Protein AF-A0A9P6D6X9-F1 (afdb_monomer_lite)

Structure (mmCIF, N/CA/C/O backbone):
data_AF-A0A9P6D6X9-F1
#
_entry.id   AF-A0A9P6D6X9-F1
#
loop_
_atom_site.group_PDB
_atom_site.id
_atom_site.type_symbol
_atom_site.label_atom_id
_atom_site.label_alt_id
_atom_site.label_comp_id
_atom_site.label_asym_id
_atom_site.label_entity_id
_atom_site.label_seq_id
_atom_site.pdbx_PDB_ins_code
_atom_site.Cartn_x
_atom_site.Cartn_y
_atom_site.Cartn_z
_atom_site.occupancy
_atom_site.B_iso_or_equiv
_atom_site.auth_seq_id
_atom_site.auth_comp_id
_atom_site.auth_asym_id
_atom_site.auth_atom_id
_atom_site.pdbx_PDB_model_num
ATOM 1 N N . MET A 1 1 ? 79.932 -27.391 -0.233 1.00 39.03 1 MET A N 1
ATOM 2 C CA . MET A 1 1 ? 81.023 -26.550 0.303 1.00 39.03 1 MET A CA 1
ATOM 3 C C . MET A 1 1 ? 80.620 -25.097 0.091 1.00 39.03 1 MET A C 1
ATOM 5 O O . MET A 1 1 ? 80.242 -24.806 -1.031 1.00 39.03 1 MET A O 1
ATOM 9 N N . THR A 1 2 ? 80.600 -24.293 1.170 1.00 45.19 2 THR A N 1
ATOM 10 C CA . THR A 1 2 ? 81.034 -22.867 1.286 1.00 45.19 2 THR A CA 1
ATOM 11 C C . THR A 1 2 ? 80.768 -21.883 0.125 1.00 45.19 2 THR A C 1
ATOM 13 O O . THR A 1 2 ? 81.038 -22.231 -1.012 1.00 45.19 2 THR A O 1
ATOM 16 N N . ASN A 1 3 ? 80.446 -20.588 0.252 1.00 41.56 3 ASN A N 1
ATOM 17 C CA . ASN A 1 3 ? 80.236 -19.585 1.325 1.00 41.56 3 ASN A CA 1
ATOM 18 C C . ASN A 1 3 ? 79.700 -18.304 0.598 1.00 41.56 3 ASN A C 1
ATOM 20 O O . ASN A 1 3 ? 79.835 -18.235 -0.621 1.00 41.56 3 ASN A O 1
ATOM 24 N N . SER A 1 4 ? 79.141 -17.227 1.173 1.00 48.88 4 SER A N 1
ATOM 25 C CA . SER A 1 4 ? 78.717 -16.838 2.535 1.00 48.88 4 SER A CA 1
ATOM 26 C C . SER A 1 4 ? 77.752 -15.625 2.440 1.00 48.88 4 SER A C 1
ATOM 28 O O . SER A 1 4 ? 77.659 -14.996 1.389 1.00 48.88 4 SER A O 1
ATOM 30 N N . ALA A 1 5 ? 77.080 -15.257 3.539 1.00 51.81 5 ALA A N 1
ATOM 31 C CA . ALA A 1 5 ? 76.462 -13.926 3.750 1.00 51.81 5 ALA A CA 1
ATOM 32 C C . ALA A 1 5 ? 77.441 -13.017 4.555 1.00 51.81 5 ALA A C 1
ATOM 34 O O . ALA A 1 5 ? 78.591 -13.434 4.718 1.00 51.81 5 ALA A O 1
ATOM 35 N N . PRO A 1 6 ? 77.060 -11.884 5.197 1.00 71.75 6 PRO A N 1
ATOM 36 C CA . PRO A 1 6 ? 75.983 -10.896 4.974 1.00 71.75 6 PRO A CA 1
ATOM 37 C C . PRO A 1 6 ? 76.525 -9.430 4.933 1.00 71.75 6 PRO A C 1
ATOM 39 O O . PRO A 1 6 ? 77.708 -9.218 5.164 1.00 71.75 6 PRO A O 1
ATOM 42 N N . TYR A 1 7 ? 75.673 -8.404 4.755 1.00 50.72 7 TYR A N 1
ATOM 43 C CA . TYR A 1 7 ? 75.849 -7.030 5.309 1.00 50.72 7 TYR A CA 1
ATOM 44 C C . TYR A 1 7 ? 74.492 -6.286 5.184 1.00 50.72 7 TYR A C 1
ATOM 46 O O . TYR A 1 7 ? 73.889 -6.361 4.120 1.00 50.72 7 TYR A O 1
ATOM 54 N N . MET A 1 8 ? 73.810 -5.751 6.210 1.00 58.69 8 MET A N 1
ATOM 55 C CA . MET A 1 8 ? 74.125 -4.802 7.304 1.00 58.69 8 MET A CA 1
ATOM 56 C C . MET A 1 8 ? 74.108 -3.311 6.913 1.00 58.69 8 MET A C 1
ATOM 58 O O . MET A 1 8 ? 74.888 -2.868 6.078 1.00 58.69 8 MET A O 1
ATOM 62 N N . GLY A 1 9 ? 73.263 -2.543 7.619 1.00 49.19 9 GLY A N 1
ATOM 63 C CA . GLY A 1 9 ? 73.225 -1.073 7.643 1.00 49.19 9 GLY A CA 1
ATOM 64 C C . GLY A 1 9 ? 71.892 -0.459 7.172 1.00 49.19 9 GLY A C 1
ATOM 65 O O . GLY A 1 9 ? 71.393 -0.824 6.117 1.00 49.19 9 GLY A O 1
ATOM 66 N N . ASN A 1 10 ? 71.268 0.495 7.873 1.00 47.12 10 ASN A N 1
ATOM 67 C CA . ASN A 1 10 ? 71.455 0.945 9.261 1.00 47.12 10 ASN A CA 1
ATOM 68 C C . ASN A 1 10 ? 70.190 1.696 9.729 1.00 47.12 10 ASN A C 1
ATOM 70 O O . ASN A 1 10 ? 69.543 2.364 8.925 1.00 47.12 10 ASN A O 1
ATOM 74 N N . ALA A 1 11 ? 69.873 1.647 11.026 1.00 46.94 11 ALA A N 1
ATOM 75 C CA . ALA A 1 11 ? 68.894 2.544 11.653 1.00 46.94 11 ALA A CA 1
ATOM 76 C C . ALA A 1 11 ? 69.603 3.749 12.304 1.00 46.94 11 ALA A C 1
ATOM 78 O O . ALA A 1 11 ? 70.742 3.619 12.756 1.00 46.94 11 ALA A O 1
ATOM 79 N N . PRO A 1 12 ? 68.931 4.907 12.382 1.00 60.22 12 PRO A N 1
ATOM 80 C CA . PRO A 1 12 ? 68.730 5.564 13.682 1.00 60.22 12 PRO A CA 1
ATOM 81 C C . PRO A 1 12 ? 67.266 6.028 13.842 1.00 60.22 12 PRO A C 1
ATOM 83 O O . PRO A 1 12 ? 66.670 6.592 12.933 1.00 60.22 12 PRO A O 1
ATOM 86 N N . GLN A 1 13 ? 66.566 5.618 14.900 1.00 48.00 13 GLN A N 1
ATOM 87 C CA . GLN A 1 13 ? 66.512 6.260 16.227 1.00 48.00 13 GLN A CA 1
ATOM 88 C C . GLN A 1 13 ? 65.827 7.642 16.287 1.00 48.00 13 GLN A C 1
ATOM 90 O O . GLN A 1 13 ? 66.431 8.680 16.056 1.00 48.00 13 GLN A O 1
ATOM 95 N N . ALA A 1 14 ? 64.557 7.579 16.702 1.00 48.47 14 ALA A N 1
ATOM 96 C CA . ALA A 1 14 ? 63.904 8.375 17.748 1.00 48.47 14 ALA A CA 1
ATOM 97 C C . ALA A 1 14 ? 64.216 9.880 17.913 1.00 48.47 14 ALA A C 1
ATOM 99 O O . ALA A 1 14 ? 65.291 10.278 18.353 1.00 48.47 14 ALA A O 1
ATOM 100 N N . SER A 1 15 ? 63.148 10.683 17.863 1.00 52.81 15 SER A N 1
ATOM 101 C CA . SER A 1 15 ? 62.955 11.775 18.824 1.00 52.81 15 SER A CA 1
ATOM 102 C C . SER A 1 15 ? 61.507 11.789 19.331 1.00 52.81 15 SER A C 1
ATOM 104 O O . SER A 1 15 ? 60.545 11.651 18.578 1.00 52.81 15 SER A O 1
ATOM 106 N N . SER A 1 16 ? 61.358 11.880 20.650 1.00 48.06 16 SER A N 1
ATOM 107 C CA . SER A 1 16 ? 60.082 11.883 21.368 1.00 48.06 16 SER A CA 1
ATOM 108 C C . SER A 1 16 ? 59.666 13.310 21.713 1.00 48.06 16 SER A C 1
ATOM 110 O O . SER A 1 16 ? 60.496 14.081 22.196 1.00 48.06 16 SER A O 1
ATOM 112 N N . SER A 1 17 ? 58.382 13.653 21.589 1.00 57.81 17 SER A N 1
ATOM 113 C CA . SER A 1 17 ? 57.789 14.778 22.329 1.00 57.81 17 SER A CA 1
ATOM 114 C C . SER A 1 17 ? 56.285 14.573 22.574 1.00 57.81 17 SER A C 1
ATOM 116 O O . SER A 1 17 ? 55.639 13.907 21.764 1.00 57.81 17 SER A O 1
ATOM 118 N N . PRO A 1 18 ? 55.724 15.083 23.691 1.00 66.88 18 PRO A N 1
ATOM 119 C CA . PRO A 1 18 ? 54.418 14.654 24.201 1.00 66.88 18 PRO A CA 1
ATOM 120 C C . PRO A 1 18 ? 53.245 15.493 23.652 1.00 66.88 18 PRO A C 1
ATOM 122 O O . PRO A 1 18 ? 53.462 16.567 23.083 1.00 66.88 18 PRO A O 1
ATOM 125 N N . PRO A 1 19 ? 51.986 15.049 23.844 1.00 59.75 19 PRO A N 1
ATOM 126 C CA . PRO A 1 19 ? 50.813 15.792 23.392 1.00 59.75 19 PRO A CA 1
ATOM 127 C C . PRO A 1 19 ? 50.629 17.103 24.171 1.00 59.75 19 PRO A C 1
ATOM 129 O O . PRO A 1 19 ? 50.715 17.134 25.399 1.00 59.75 19 PRO A O 1
ATOM 132 N N . LYS A 1 20 ? 50.297 18.188 23.461 1.00 53.75 20 LYS A N 1
ATOM 133 C CA . LYS A 1 20 ? 49.807 19.422 24.090 1.00 53.75 20 LYS A CA 1
ATOM 134 C C . LYS A 1 20 ? 48.402 19.189 24.642 1.00 53.75 20 LYS A C 1
ATOM 136 O O . LYS A 1 20 ? 47.453 19.068 23.868 1.00 53.75 20 LYS A O 1
ATOM 141 N N . SER A 1 21 ? 48.270 19.202 25.965 1.00 50.34 21 SER A N 1
ATOM 142 C CA . SER A 1 21 ? 46.980 19.324 26.646 1.00 50.34 21 SER A CA 1
ATOM 143 C C . SER A 1 21 ? 46.251 20.569 26.143 1.00 50.34 21 SER A C 1
ATOM 145 O O . SER A 1 21 ? 46.738 21.688 26.318 1.00 50.34 21 SER A O 1
ATOM 147 N N . ARG A 1 22 ? 45.093 20.386 25.504 1.00 55.44 22 ARG A N 1
ATOM 148 C CA . ARG A 1 22 ? 44.220 21.501 25.134 1.00 55.44 22 ARG A CA 1
ATOM 149 C C . ARG A 1 22 ? 43.388 21.874 26.355 1.00 55.44 22 ARG A C 1
ATOM 151 O O . ARG A 1 22 ? 42.699 21.028 26.916 1.00 55.44 22 ARG A O 1
ATOM 158 N N . GLN A 1 23 ? 43.525 23.126 26.770 1.00 51.06 23 GLN A N 1
ATOM 159 C CA . GLN A 1 23 ? 42.860 23.710 27.928 1.00 51.06 23 GLN A CA 1
ATOM 160 C C . GLN A 1 23 ? 41.336 23.548 27.810 1.00 51.06 23 GLN A C 1
ATOM 162 O O . GLN A 1 23 ? 40.768 23.806 26.749 1.00 51.06 23 GLN A O 1
ATOM 167 N N . LEU A 1 24 ? 40.698 23.093 28.889 1.00 48.91 24 LEU A N 1
ATOM 168 C CA . LEU A 1 24 ? 39.248 23.151 29.050 1.00 48.91 24 LEU A CA 1
ATOM 169 C C . LEU A 1 24 ? 38.908 24.543 29.579 1.00 48.91 24 LEU A C 1
ATOM 171 O O . LEU A 1 24 ? 39.135 24.822 30.756 1.00 48.91 24 LEU A O 1
ATOM 175 N N . ASP A 1 25 ? 38.387 25.405 28.712 1.00 51.66 25 ASP A N 1
ATOM 176 C CA . ASP A 1 25 ? 37.768 26.653 29.150 1.00 51.66 25 ASP A CA 1
ATOM 177 C C . ASP A 1 25 ? 36.424 26.326 29.811 1.00 51.66 25 ASP A C 1
ATOM 179 O O . ASP A 1 25 ? 35.580 25.631 29.236 1.00 51.66 25 ASP A O 1
ATOM 183 N N . ALA A 1 26 ? 36.238 26.793 31.045 1.00 49.31 26 ALA A N 1
ATOM 184 C CA . ALA A 1 26 ? 34.994 26.599 31.776 1.00 49.31 26 ALA A CA 1
ATOM 185 C C . ALA A 1 26 ? 33.870 27.445 31.144 1.00 49.31 26 ALA A C 1
ATOM 187 O O . ALA A 1 26 ? 34.083 28.636 30.897 1.00 49.31 26 ALA A O 1
ATOM 188 N N . PRO A 1 27 ? 32.669 26.885 30.900 1.00 58.09 27 PRO A N 1
ATOM 189 C CA . PRO A 1 27 ? 31.514 27.696 30.543 1.00 58.09 27 PRO A CA 1
ATOM 190 C C . PRO A 1 27 ? 31.142 28.588 31.733 1.00 58.09 27 PRO A C 1
ATOM 192 O O . PRO A 1 27 ? 30.949 28.105 32.846 1.00 58.09 27 PRO A O 1
ATOM 195 N N . ASN A 1 28 ? 31.079 29.896 31.485 1.00 51.38 28 ASN A N 1
ATOM 196 C CA . ASN A 1 28 ? 30.790 30.899 32.504 1.00 51.38 28 ASN A CA 1
ATOM 197 C C . ASN A 1 28 ? 29.334 30.775 32.988 1.00 51.38 28 ASN A C 1
ATOM 199 O O . ASN A 1 28 ? 28.403 30.806 32.180 1.00 51.38 28 ASN A O 1
ATOM 203 N N . ASP A 1 29 ? 29.159 30.642 34.299 1.00 51.03 29 ASP A N 1
ATOM 204 C CA . ASP A 1 29 ? 27.871 30.434 34.959 1.00 51.03 29 ASP A CA 1
ATOM 205 C C . ASP A 1 29 ? 27.190 31.782 35.238 1.00 51.03 29 ASP A C 1
ATOM 207 O O . ASP A 1 29 ? 27.561 32.482 36.177 1.00 51.03 29 ASP A O 1
ATOM 211 N N . ASP A 1 30 ? 26.259 32.197 34.367 1.00 53.75 30 ASP A N 1
ATOM 212 C CA . ASP A 1 30 ? 25.529 33.468 34.540 1.00 53.75 30 ASP A CA 1
ATOM 213 C C . ASP A 1 30 ? 24.190 33.541 33.760 1.00 53.75 30 ASP A C 1
ATOM 215 O O . ASP A 1 30 ? 23.779 34.594 33.264 1.00 53.75 30 ASP A O 1
ATOM 219 N N . SER A 1 31 ? 23.494 32.403 33.592 1.00 45.47 31 SER A N 1
ATOM 220 C CA . SER A 1 31 ? 22.209 32.353 32.854 1.00 45.47 31 SER A CA 1
ATOM 221 C C . SER A 1 31 ? 21.005 31.776 33.613 1.00 45.47 31 SER A C 1
ATOM 223 O O . SER A 1 31 ? 19.873 32.070 33.227 1.00 45.47 31 SER A O 1
ATOM 225 N N . GLU A 1 32 ? 21.189 31.088 34.748 1.00 45.75 32 GLU A N 1
ATOM 226 C CA . GLU A 1 32 ? 20.057 30.675 35.604 1.00 45.75 32 GLU A CA 1
ATOM 227 C C . GLU A 1 32 ? 19.467 31.834 36.439 1.00 45.75 32 GLU A C 1
ATOM 229 O O . GLU A 1 32 ? 18.296 31.804 36.823 1.00 45.75 32 GLU A O 1
ATOM 234 N N . ALA A 1 33 ? 20.217 32.921 36.650 1.00 47.25 33 ALA A N 1
ATOM 235 C CA . ALA A 1 33 ? 19.812 34.037 37.514 1.00 47.25 33 ALA A CA 1
ATOM 236 C C . ALA A 1 33 ? 18.751 34.997 36.920 1.00 47.25 33 ALA A C 1
ATOM 238 O O . ALA A 1 33 ? 18.352 35.951 37.588 1.00 47.25 33 ALA A O 1
ATOM 239 N N . ARG A 1 34 ? 18.280 34.792 35.676 1.00 48.34 34 ARG A N 1
ATOM 240 C CA . ARG A 1 34 ? 17.379 35.745 34.980 1.00 48.34 34 ARG A CA 1
ATOM 241 C C . ARG A 1 34 ? 15.947 35.275 34.715 1.00 48.34 34 ARG A C 1
ATOM 243 O O . ARG A 1 34 ? 15.158 36.080 34.229 1.00 48.34 34 ARG A O 1
ATOM 250 N N . LEU A 1 35 ? 15.572 34.042 35.071 1.00 44.00 35 LEU A N 1
ATOM 251 C CA . LEU A 1 35 ? 14.181 33.569 34.921 1.00 44.00 35 LEU A CA 1
ATOM 252 C C . LEU A 1 35 ? 13.371 33.589 36.233 1.00 44.00 35 LEU A C 1
ATOM 254 O O . LEU A 1 35 ? 12.144 33.612 36.200 1.00 44.00 35 LEU A O 1
ATOM 258 N N . ILE A 1 36 ? 14.034 33.650 37.392 1.00 41.44 36 ILE A N 1
ATOM 259 C CA . ILE A 1 36 ? 13.374 33.608 38.712 1.00 41.44 36 ILE A CA 1
ATOM 260 C C . ILE A 1 36 ? 12.718 34.956 39.086 1.00 41.44 36 ILE A C 1
ATOM 262 O O . ILE A 1 36 ? 11.790 34.996 39.892 1.00 41.44 36 ILE A O 1
ATOM 266 N N . HIS A 1 37 ? 13.115 36.064 38.451 1.00 38.84 37 HIS A N 1
ATOM 267 C CA . HIS A 1 37 ? 12.633 37.408 38.803 1.00 38.84 37 HIS A CA 1
ATOM 268 C C . HIS A 1 37 ? 11.294 37.827 38.153 1.00 38.84 37 HIS A C 1
ATOM 270 O O . HIS A 1 37 ? 10.864 38.964 38.329 1.00 38.84 37 HIS A O 1
ATOM 276 N N . ALA A 1 38 ? 10.625 36.925 37.423 1.00 43.75 38 ALA A N 1
ATOM 277 C CA . ALA A 1 38 ? 9.339 37.176 36.753 1.00 43.75 38 ALA A CA 1
ATOM 278 C C . ALA A 1 38 ? 8.105 36.656 37.529 1.00 43.75 38 ALA A C 1
ATOM 280 O O . ALA A 1 38 ? 6.994 36.683 37.005 1.00 43.75 38 ALA A O 1
ATOM 281 N N . ILE A 1 39 ? 8.289 36.145 38.753 1.00 44.00 39 ILE A N 1
ATOM 282 C CA . ILE A 1 39 ? 7.243 35.441 39.528 1.00 44.00 39 ILE A CA 1
ATOM 283 C C . ILE A 1 39 ? 6.619 36.316 40.638 1.00 44.00 39 ILE A C 1
ATOM 285 O O . ILE A 1 39 ? 5.614 35.937 41.236 1.00 44.00 39 ILE A O 1
ATOM 289 N N . ILE A 1 40 ? 7.159 37.511 40.898 1.00 44.81 40 ILE A N 1
ATOM 290 C CA . ILE A 1 40 ? 6.717 38.389 41.992 1.00 44.81 40 ILE A CA 1
ATOM 291 C C . ILE A 1 40 ? 6.328 39.764 41.431 1.00 44.81 40 ILE A C 1
ATOM 293 O O . ILE A 1 40 ? 7.183 40.634 41.353 1.00 44.81 40 ILE A O 1
ATOM 297 N N . GLU A 1 41 ? 5.058 39.913 41.013 1.00 44.75 41 GLU A N 1
ATOM 298 C CA . GLU A 1 41 ? 4.181 41.101 41.199 1.00 44.75 41 GLU A CA 1
ATOM 299 C C . GLU A 1 41 ? 2.912 41.071 40.301 1.00 44.75 41 GLU A C 1
ATOM 301 O O . GLU A 1 41 ? 2.877 41.606 39.200 1.00 44.75 41 GLU A O 1
ATOM 306 N N . GLY A 1 42 ? 1.835 40.468 40.827 1.00 32.72 42 GLY A N 1
ATOM 307 C CA . GLY A 1 42 ? 0.489 41.075 40.869 1.00 32.72 42 GLY A CA 1
ATOM 308 C C . GLY A 1 42 ? -0.400 41.213 39.614 1.00 32.72 42 GLY A C 1
ATOM 309 O O . GLY A 1 42 ? -0.392 42.266 38.996 1.00 32.72 42 GLY A O 1
ATOM 310 N N . ASN A 1 43 ? -1.339 40.257 39.461 1.00 38.78 43 ASN A N 1
ATOM 311 C CA . ASN A 1 43 ? -2.788 40.417 39.147 1.00 38.78 43 ASN A CA 1
ATOM 312 C C . ASN A 1 43 ? -3.219 41.137 37.824 1.00 38.78 43 ASN A C 1
ATOM 314 O O . ASN A 1 43 ? -2.543 42.014 37.317 1.00 38.78 43 ASN A O 1
ATOM 318 N N . VAL A 1 44 ? -4.360 40.857 37.168 1.00 40.84 44 VAL A N 1
ATOM 319 C CA . VAL A 1 44 ? -5.688 40.373 37.614 1.00 40.84 44 VAL A CA 1
ATOM 320 C C . VAL A 1 44 ? -6.328 39.408 36.582 1.00 40.84 44 VAL A C 1
ATOM 322 O O . VAL A 1 44 ? -6.254 39.629 35.379 1.00 40.84 44 VAL A O 1
ATOM 325 N N . GLU A 1 45 ? -6.975 38.367 37.114 1.00 35.66 45 GLU A N 1
ATOM 326 C CA . GLU A 1 45 ? -8.122 37.540 36.656 1.00 35.66 45 GLU A CA 1
ATOM 327 C C . GLU A 1 45 ? -8.838 37.924 35.324 1.00 35.66 45 GLU A C 1
ATOM 329 O O . GLU A 1 45 ? -9.165 39.081 35.082 1.00 35.66 45 GLU A O 1
ATOM 334 N N . THR A 1 46 ? -9.256 36.990 34.450 1.00 36.06 46 THR A N 1
ATOM 335 C CA . THR A 1 46 ? -10.374 36.050 34.716 1.00 36.06 46 THR A CA 1
ATOM 336 C C . THR A 1 46 ? -10.533 34.927 33.655 1.00 36.06 46 THR A C 1
ATOM 338 O O . THR A 1 46 ? -10.392 35.165 32.463 1.00 36.06 46 THR A O 1
ATOM 341 N N . VAL A 1 47 ? -10.919 33.728 34.128 1.00 39.56 47 VAL A N 1
ATOM 342 C CA . VAL A 1 47 ? -11.825 32.715 33.509 1.00 39.56 47 VAL A CA 1
ATOM 343 C C . VAL A 1 47 ? -11.626 32.308 32.028 1.00 39.56 47 VAL A C 1
ATOM 345 O O . VAL A 1 47 ? -12.216 32.904 31.138 1.00 39.56 47 VAL A O 1
ATOM 348 N N . ASP A 1 48 ? -10.899 31.204 31.780 1.00 33.00 48 ASP A N 1
ATOM 349 C CA . ASP A 1 48 ? -11.477 29.910 31.318 1.00 33.00 48 ASP A CA 1
ATOM 350 C C . ASP A 1 48 ? -10.372 28.857 31.049 1.00 33.00 48 ASP A C 1
ATOM 352 O O . ASP A 1 48 ? -9.968 28.596 29.914 1.00 33.00 48 ASP A O 1
ATOM 356 N N . GLN A 1 49 ? -9.835 28.235 32.109 1.00 32.47 49 GLN A N 1
ATOM 357 C CA . GLN A 1 49 ? -8.914 27.099 31.956 1.00 32.47 49 GLN A CA 1
ATOM 358 C C . GLN A 1 49 ? -8.839 26.228 33.221 1.00 32.47 49 GLN A C 1
ATOM 360 O O . GLN A 1 49 ? -7.918 26.331 34.029 1.00 32.47 49 GLN A O 1
ATOM 365 N N . VAL A 1 50 ? -9.814 25.331 33.403 1.00 35.56 50 VAL A N 1
ATOM 366 C CA . VAL A 1 50 ? -9.749 24.293 34.448 1.00 35.56 50 VAL A CA 1
ATOM 367 C C . VAL A 1 50 ? -10.202 22.940 33.897 1.00 35.56 50 VAL A C 1
ATOM 369 O O . VAL A 1 50 ? -11.368 22.578 34.022 1.00 35.56 50 VAL A O 1
ATOM 372 N N . HIS A 1 51 ? -9.261 22.219 33.272 1.00 31.61 51 HIS A N 1
ATOM 373 C CA . HIS A 1 51 ? -8.979 20.775 33.454 1.00 31.61 51 HIS A CA 1
ATOM 374 C C . HIS A 1 51 ? -8.074 20.171 32.353 1.00 31.61 51 HIS A C 1
ATOM 376 O O . HIS A 1 51 ? -8.177 18.989 32.027 1.00 31.61 51 HIS A O 1
ATOM 382 N N . GLU A 1 52 ? -7.074 20.913 31.864 1.00 37.50 52 GLU A N 1
ATOM 383 C CA . GLU A 1 52 ? -5.890 20.295 31.241 1.00 37.50 52 GLU A CA 1
ATOM 384 C C . GLU A 1 52 ? -4.974 19.688 32.329 1.00 37.50 52 GLU A C 1
ATOM 386 O O . GLU A 1 52 ? -3.881 20.158 32.633 1.00 37.50 52 GLU A O 1
ATOM 391 N N . ARG A 1 53 ? -5.468 18.628 32.986 1.00 29.50 53 ARG A N 1
ATOM 392 C CA . ARG A 1 53 ? -4.715 17.800 33.945 1.00 29.50 53 ARG A CA 1
ATOM 393 C C . ARG A 1 53 ? -4.910 16.310 33.669 1.00 29.50 53 ARG A C 1
ATOM 395 O O . ARG A 1 53 ? -5.475 15.551 34.449 1.00 29.50 53 ARG A O 1
ATOM 402 N N . SER A 1 54 ? -4.367 15.892 32.537 1.00 33.88 54 SER A N 1
ATOM 403 C CA . SER A 1 54 ? -3.782 14.563 32.349 1.00 33.88 54 SER A CA 1
ATOM 404 C C . SER A 1 54 ? -2.607 14.764 31.401 1.00 33.88 54 SER A C 1
ATOM 406 O O . SER A 1 54 ? -2.771 14.797 30.189 1.00 33.88 54 SER A O 1
ATOM 408 N N . LEU A 1 55 ? -1.450 15.160 31.936 1.00 32.31 55 LEU A N 1
ATOM 409 C CA . LEU A 1 55 ? -0.408 14.201 32.322 1.00 32.31 55 LEU A CA 1
ATOM 410 C C . LEU A 1 55 ? -0.223 13.127 31.252 1.00 32.31 55 LEU A C 1
ATOM 412 O O . LEU A 1 55 ? -1.100 12.291 31.035 1.00 32.31 55 LEU A O 1
ATOM 416 N N . SER A 1 56 ? 0.958 13.174 30.640 1.00 32.06 56 SER A N 1
ATOM 417 C CA . SER A 1 56 ? 1.561 12.145 29.800 1.00 32.06 56 SER A CA 1
ATOM 418 C C . SER A 1 56 ? 1.073 10.733 30.136 1.00 32.06 56 SER A C 1
ATOM 420 O O . SER A 1 56 ? 1.643 10.023 30.964 1.00 32.06 56 SER A O 1
ATOM 422 N N . SER A 1 57 ? 0.057 10.269 29.406 1.00 30.23 57 SER A N 1
ATOM 423 C CA . SER A 1 57 ? -0.021 8.835 29.166 1.00 30.23 57 SER A CA 1
ATOM 424 C C . SER A 1 57 ? 1.247 8.478 28.388 1.00 30.23 57 SER A C 1
ATOM 426 O O . SER A 1 57 ? 1.466 9.091 27.338 1.00 30.23 57 SER A O 1
ATOM 428 N N . PRO A 1 58 ? 2.074 7.513 28.838 1.00 30.59 58 PRO A N 1
ATOM 429 C CA . PRO A 1 58 ? 3.039 6.908 27.928 1.00 30.59 58 PRO A CA 1
ATOM 430 C C . PRO A 1 58 ? 2.271 6.425 26.688 1.00 30.59 58 PRO A C 1
ATOM 432 O O . PRO A 1 58 ? 1.080 6.099 26.827 1.00 30.59 58 PRO A O 1
ATOM 435 N N . PRO A 1 59 ? 2.892 6.388 25.491 1.00 38.72 59 PRO A N 1
ATOM 436 C CA . PRO A 1 59 ? 2.218 5.918 24.285 1.00 38.72 59 PRO A CA 1
ATOM 437 C C . PRO A 1 59 ? 1.542 4.591 24.619 1.00 38.72 59 PRO A C 1
ATOM 439 O O . PRO A 1 59 ? 2.209 3.637 25.026 1.00 38.72 59 PRO A O 1
ATOM 442 N N . ARG A 1 60 ? 0.197 4.575 24.587 1.00 43.28 60 ARG A N 1
ATOM 443 C CA . ARG A 1 60 ? -0.580 3.420 25.050 1.00 43.28 60 ARG A CA 1
ATOM 444 C C . ARG A 1 60 ? -0.079 2.232 24.253 1.00 43.28 60 ARG A C 1
ATOM 446 O O . ARG A 1 60 ? -0.296 2.224 23.042 1.00 43.28 60 ARG A O 1
ATOM 453 N N . ARG A 1 61 ? 0.595 1.288 24.932 1.00 40.03 61 ARG A N 1
ATOM 454 C CA . ARG A 1 61 ? 1.202 0.106 24.304 1.00 40.03 61 ARG A CA 1
ATOM 455 C C . ARG A 1 61 ? 0.213 -0.425 23.281 1.00 40.03 61 ARG A C 1
ATOM 457 O O . ARG A 1 61 ? -0.944 -0.673 23.643 1.00 40.03 61 ARG A O 1
ATOM 464 N N . ALA A 1 62 ? 0.646 -0.502 22.024 1.00 49.50 62 ALA A N 1
ATOM 465 C CA . ALA A 1 62 ? -0.201 -0.994 20.955 1.00 49.50 62 ALA A CA 1
ATOM 466 C C . ALA A 1 62 ? -0.789 -2.328 21.423 1.00 49.50 62 ALA A C 1
ATOM 468 O O . ALA A 1 62 ? -0.065 -3.175 21.946 1.00 49.50 62 ALA A O 1
ATOM 469 N N . ARG A 1 63 ? -2.115 -2.488 21.353 1.00 53.53 63 ARG A N 1
ATOM 470 C CA . ARG A 1 63 ? -2.725 -3.745 21.791 1.00 53.53 63 ARG A CA 1
ATOM 471 C C . ARG A 1 63 ? -2.364 -4.797 20.753 1.00 53.53 63 ARG A C 1
ATOM 473 O O . ARG A 1 63 ? -3.004 -4.873 19.710 1.00 53.53 63 ARG A O 1
ATOM 480 N N . HIS A 1 64 ? -1.301 -5.542 21.024 1.00 53.88 64 HIS A N 1
ATOM 481 C CA . HIS A 1 64 ? -0.895 -6.657 20.191 1.00 53.88 64 HIS A CA 1
ATOM 482 C C . HIS A 1 64 ? -1.923 -7.779 20.311 1.00 53.88 64 HIS A C 1
ATOM 484 O O . HIS A 1 64 ? -2.541 -7.988 21.355 1.00 53.88 64 HIS A O 1
ATOM 490 N N . THR A 1 65 ? -2.075 -8.500 19.215 1.00 55.09 65 THR A N 1
ATOM 491 C CA . THR A 1 65 ? -2.814 -9.759 19.128 1.00 55.09 65 THR A CA 1
ATOM 492 C C . THR A 1 65 ? -1.773 -10.873 19.012 1.00 55.09 65 THR A C 1
ATOM 494 O O . THR A 1 65 ? -0.644 -10.596 18.605 1.00 55.09 65 THR A O 1
ATOM 497 N N . GLU A 1 66 ? -2.092 -12.124 19.346 1.00 48.19 66 GLU A N 1
ATOM 498 C CA . GLU A 1 66 ? -1.096 -13.217 19.296 1.00 48.19 66 GLU A CA 1
ATOM 499 C C . GLU A 1 66 ? -0.538 -13.474 17.880 1.00 48.19 66 GLU A C 1
ATOM 501 O O . GLU A 1 66 ? 0.556 -14.009 17.734 1.00 48.19 66 GLU A O 1
ATOM 506 N N . GLY A 1 67 ? -1.239 -13.017 16.833 1.00 55.94 67 GLY A N 1
ATOM 507 C CA . GLY A 1 67 ? -0.752 -12.986 15.447 1.00 55.94 67 GLY A CA 1
ATOM 508 C C . GLY A 1 67 ? 0.119 -11.771 15.090 1.00 55.94 67 GLY A C 1
ATOM 509 O O . GLY A 1 67 ? 0.400 -11.549 13.916 1.00 55.94 67 GLY A O 1
ATOM 510 N N . GLY A 1 68 ? 0.501 -10.942 16.064 1.00 76.00 68 GLY A N 1
ATOM 511 C CA . GLY A 1 68 ? 1.396 -9.802 15.874 1.00 76.00 68 GLY A CA 1
ATOM 512 C C . GLY A 1 68 ? 0.819 -8.627 15.079 1.00 76.00 68 GLY A C 1
ATOM 513 O O . GLY A 1 68 ? 1.586 -7.746 14.708 1.00 76.00 68 GLY A O 1
ATOM 514 N N . LEU A 1 69 ? -0.489 -8.564 14.801 1.00 85.88 69 LEU A N 1
ATOM 515 C CA . LEU A 1 69 ? -1.081 -7.447 14.051 1.00 85.88 69 LEU A CA 1
ATOM 516 C C . LEU A 1 69 ? -1.045 -6.151 14.882 1.00 85.88 69 LEU A C 1
ATOM 518 O O . LEU A 1 69 ? -1.570 -6.106 15.998 1.00 85.88 69 LEU A O 1
ATOM 522 N N . PHE A 1 70 ? -0.480 -5.087 14.312 1.00 89.12 70 PHE A N 1
ATOM 523 C CA . PHE A 1 70 ? -0.482 -3.743 14.888 1.00 89.12 70 PHE A CA 1
ATOM 524 C C . PHE A 1 70 ? -1.876 -3.116 14.742 1.00 89.12 70 PHE A C 1
ATOM 526 O O . PHE A 1 70 ? -2.285 -2.764 13.637 1.00 89.12 70 PHE A O 1
ATOM 533 N N . LEU A 1 71 ? -2.628 -2.982 15.839 1.00 90.56 71 LEU A N 1
ATOM 534 C CA . LEU A 1 71 ? -3.978 -2.406 15.806 1.00 90.56 71 LEU A CA 1
ATOM 535 C C . LEU A 1 71 ? -3.966 -0.867 15.661 1.00 90.56 71 LEU A C 1
ATOM 537 O O . LEU A 1 71 ? -3.105 -0.202 16.240 1.00 90.56 71 LEU A O 1
ATOM 541 N N . PRO A 1 72 ? -4.947 -0.278 14.947 1.00 90.44 72 PRO A N 1
ATOM 542 C CA . PRO A 1 72 ? -5.099 1.168 14.839 1.00 90.44 72 PRO A CA 1
ATOM 543 C C . PRO A 1 72 ? -5.573 1.774 16.178 1.00 90.44 72 PRO A C 1
ATOM 545 O O . PRO A 1 72 ? -6.020 1.046 17.074 1.00 90.44 72 PRO A O 1
ATOM 548 N N . PRO A 1 73 ? -5.532 3.113 16.338 1.00 89.44 73 PRO A N 1
ATOM 549 C CA . PRO A 1 73 ? -6.040 3.784 17.533 1.00 89.44 73 PRO A CA 1
ATOM 550 C C . PRO A 1 73 ? -7.487 3.386 17.848 1.00 89.44 73 PRO A C 1
ATOM 552 O O . PRO A 1 73 ? -8.297 3.239 16.939 1.00 89.44 73 PRO A O 1
ATOM 555 N N . ALA A 1 74 ? -7.851 3.290 19.133 1.00 89.50 74 ALA A N 1
ATOM 556 C CA . ALA A 1 74 ? -9.183 2.829 19.553 1.00 89.50 74 ALA A CA 1
ATOM 557 C C . ALA A 1 74 ? -10.351 3.616 18.915 1.00 89.50 74 ALA A C 1
ATOM 559 O O . ALA A 1 74 ? -11.414 3.056 18.659 1.00 89.50 74 ALA A O 1
ATOM 560 N N . LEU A 1 75 ? -10.129 4.895 18.598 1.00 90.12 75 LEU A N 1
ATOM 561 C CA . LEU A 1 75 ? -11.092 5.762 17.918 1.00 90.12 75 LEU A CA 1
ATOM 562 C C . LEU A 1 75 ? -11.428 5.305 16.481 1.00 90.12 75 LEU A C 1
ATOM 564 O O . LEU A 1 75 ? -12.503 5.637 15.990 1.00 90.12 75 LEU A O 1
ATOM 568 N N . ALA A 1 76 ? -10.579 4.496 15.832 1.00 92.38 76 ALA A N 1
ATOM 569 C CA . ALA A 1 76 ? -10.844 3.904 14.516 1.00 92.38 76 ALA A CA 1
ATOM 570 C C . ALA A 1 76 ? -12.063 2.954 14.517 1.00 92.38 76 ALA A C 1
ATOM 572 O O . ALA A 1 76 ? -12.688 2.740 13.478 1.00 92.38 76 ALA A O 1
ATOM 573 N N . PHE A 1 77 ? -12.410 2.410 15.687 1.00 92.69 77 PHE A N 1
ATOM 574 C CA . PHE A 1 77 ? -13.517 1.475 15.896 1.00 92.69 77 PHE A CA 1
ATOM 575 C C . PHE A 1 77 ? -14.794 2.140 16.435 1.00 92.69 77 PHE A C 1
ATOM 577 O O . PHE A 1 77 ? -15.810 1.475 16.596 1.00 92.69 77 PHE A O 1
ATOM 584 N N . VAL A 1 78 ? -14.757 3.444 16.733 1.00 91.62 78 VAL A N 1
ATOM 585 C CA . VAL A 1 78 ? -15.902 4.176 17.294 1.00 91.62 78 VAL A CA 1
ATOM 586 C C . VAL A 1 78 ? -16.613 4.938 16.186 1.00 91.62 78 VAL A C 1
ATOM 588 O O . VAL A 1 78 ? -16.008 5.764 15.502 1.00 91.62 78 VAL A O 1
ATOM 591 N N . LYS A 1 79 ? -17.919 4.706 16.035 1.00 89.62 79 LYS A N 1
ATOM 592 C CA . LYS A 1 79 ? -18.761 5.392 15.048 1.00 89.62 79 LYS A CA 1
ATOM 593 C C . LYS A 1 79 ? -18.650 6.925 15.177 1.00 89.62 79 LYS A C 1
ATOM 595 O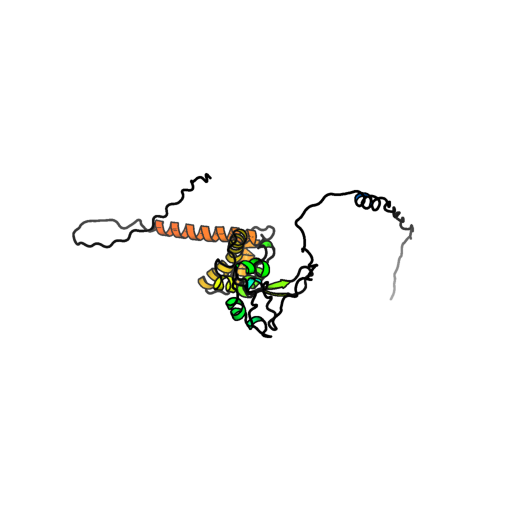 O . LYS A 1 79 ? -18.753 7.444 16.292 1.00 89.62 79 LYS A O 1
ATOM 600 N N . PRO A 1 80 ? -18.480 7.679 14.069 1.00 86.56 80 PRO A N 1
ATOM 601 C CA . PRO A 1 80 ? -18.454 9.140 14.106 1.00 86.56 80 PRO A CA 1
ATOM 602 C C . PRO A 1 80 ? -19.665 9.727 14.838 1.00 86.56 80 PRO A C 1
ATOM 604 O O . PRO A 1 80 ? -20.801 9.332 14.577 1.00 86.56 80 PRO A O 1
ATOM 607 N N . ASN A 1 81 ? -19.411 10.699 15.717 1.00 86.94 81 ASN A N 1
ATOM 608 C CA . ASN A 1 81 ? -20.411 11.391 16.541 1.00 86.94 81 ASN A CA 1
ATOM 609 C C . ASN A 1 81 ? -21.179 10.491 17.537 1.00 86.94 81 ASN A C 1
ATOM 611 O O . ASN A 1 81 ? -22.209 10.911 18.057 1.00 86.94 81 ASN A O 1
ATOM 615 N N . SER A 1 82 ? -20.692 9.277 17.822 1.00 85.50 82 SER A N 1
ATOM 616 C CA . SER A 1 82 ? -21.189 8.463 18.937 1.00 85.50 82 SER A CA 1
ATOM 617 C C . SER A 1 82 ? -20.745 9.050 20.280 1.00 85.50 82 SER A C 1
ATOM 619 O O . SER A 1 82 ? -19.567 9.365 20.455 1.00 85.50 82 SER A O 1
ATOM 621 N N . SER A 1 83 ? -21.665 9.144 21.242 1.00 78.69 83 SER A N 1
ATOM 622 C CA . SER A 1 83 ? -21.342 9.367 22.659 1.00 78.69 83 SER A CA 1
ATOM 623 C C . SER A 1 83 ? -20.749 8.117 23.320 1.00 78.69 83 SER A C 1
ATOM 625 O O . SER A 1 83 ? -20.004 8.221 24.290 1.00 78.69 83 SER A O 1
ATOM 627 N N . GLU A 1 84 ? -21.057 6.933 22.790 1.00 77.50 84 GLU A N 1
ATOM 628 C CA . GLU A 1 84 ? -20.583 5.653 23.305 1.00 77.50 84 GLU A CA 1
ATOM 629 C C . GLU A 1 84 ? -19.260 5.252 22.641 1.00 77.50 84 GLU A C 1
ATOM 631 O O . GLU A 1 84 ? -19.192 5.061 21.423 1.00 77.50 84 GLU A O 1
ATOM 636 N N . GLN A 1 85 ? -18.212 5.081 23.454 1.00 74.62 85 GLN A N 1
ATOM 637 C CA . GLN A 1 85 ? -16.923 4.514 23.045 1.00 74.62 85 GLN A CA 1
ATOM 638 C C . GLN A 1 85 ? -16.865 3.016 23.378 1.00 74.62 85 GLN A C 1
ATOM 640 O O . GLN A 1 85 ? -16.111 2.583 24.250 1.00 74.62 85 GLN A O 1
ATOM 645 N N . VAL A 1 86 ? -17.675 2.208 22.691 1.00 76.31 86 VAL A N 1
ATOM 646 C CA . VAL A 1 86 ? -17.614 0.745 22.825 1.00 76.31 86 VAL A CA 1
ATOM 647 C C . VAL A 1 86 ? -16.457 0.215 21.981 1.00 76.31 86 VAL A C 1
ATOM 649 O O . VAL A 1 86 ? -16.489 0.279 20.754 1.00 76.31 86 VAL A O 1
ATOM 652 N N . PHE A 1 87 ? -15.421 -0.315 22.632 1.00 81.38 87 PHE A N 1
ATOM 653 C CA . PHE A 1 87 ? -14.347 -1.027 21.939 1.00 81.38 87 PHE A CA 1
ATOM 654 C C . PHE A 1 87 ? -14.847 -2.428 21.533 1.00 81.38 87 PHE A C 1
ATOM 656 O O . PHE A 1 87 ? -15.380 -3.131 22.397 1.00 81.38 87 PHE A O 1
ATOM 663 N N . PRO A 1 88 ? -14.701 -2.863 20.266 1.00 84.94 88 PRO A N 1
ATOM 664 C CA . PRO A 1 88 ? -15.236 -4.146 19.814 1.00 84.94 88 PRO A CA 1
ATOM 665 C C . PRO A 1 88 ? -14.708 -5.337 20.626 1.00 84.94 88 PRO A C 1
ATOM 667 O O . PRO A 1 88 ? -13.499 -5.552 20.712 1.00 84.94 88 PRO A O 1
ATOM 670 N N . SER A 1 89 ? -15.613 -6.167 21.154 1.00 85.50 89 SER A N 1
ATOM 671 C CA . SER A 1 89 ? -15.273 -7.372 21.934 1.00 85.50 89 SER A CA 1
ATOM 672 C C . SER A 1 89 ? -14.461 -8.404 21.145 1.00 85.50 89 SER A C 1
ATOM 674 O O . SER A 1 89 ? -13.735 -9.206 21.723 1.00 85.50 89 SER A O 1
ATOM 676 N N . ILE A 1 90 ? -14.516 -8.364 19.812 1.00 85.44 90 ILE A N 1
ATOM 677 C CA . ILE A 1 90 ? -13.669 -9.204 18.963 1.00 85.44 90 ILE A CA 1
ATOM 678 C C . ILE A 1 90 ? -12.178 -8.934 19.204 1.00 85.44 90 ILE A C 1
ATOM 680 O O . ILE A 1 90 ? -11.392 -9.870 19.219 1.00 85.44 90 ILE A O 1
ATOM 684 N N . LEU A 1 91 ? -11.806 -7.686 19.507 1.00 83.88 91 LEU A N 1
ATOM 685 C CA . LEU A 1 91 ? -10.429 -7.249 19.762 1.00 83.88 91 LEU A CA 1
ATOM 686 C C . LEU A 1 91 ? -9.946 -7.560 21.189 1.00 83.88 91 LEU A C 1
ATOM 688 O O . LEU A 1 91 ? -8.828 -7.191 21.545 1.00 83.88 91 LEU A O 1
ATOM 692 N N . THR A 1 92 ? -10.776 -8.198 22.022 1.00 82.62 92 THR A N 1
ATOM 693 C CA . THR A 1 92 ? -10.352 -8.754 23.319 1.00 82.62 92 THR A CA 1
ATOM 694 C C . THR A 1 92 ? -10.090 -10.259 23.253 1.00 82.62 92 THR A C 1
ATOM 696 O O . THR A 1 92 ? -9.730 -10.848 24.269 1.00 82.62 92 THR A O 1
ATOM 699 N N . LYS A 1 93 ? -10.281 -10.897 22.088 1.00 82.94 93 LYS A N 1
ATOM 700 C CA . LYS A 1 93 ? -9.829 -12.272 21.850 1.00 82.94 93 LYS A CA 1
ATOM 701 C C . LYS A 1 93 ? -8.288 -12.317 21.823 1.00 82.94 93 LYS A C 1
ATOM 703 O O . LYS A 1 93 ? -7.679 -11.354 21.357 1.00 82.94 93 LYS A O 1
ATOM 708 N N . PRO A 1 94 ? -7.656 -13.425 22.256 1.00 75.00 94 PRO A N 1
ATOM 709 C CA . PRO A 1 94 ? -6.198 -13.580 22.192 1.00 75.00 94 PRO A CA 1
ATOM 710 C C . PRO A 1 94 ? -5.678 -13.537 20.743 1.00 75.00 94 PRO A C 1
ATOM 712 O O . PRO A 1 94 ? -4.689 -12.867 20.439 1.00 75.00 94 PRO A O 1
ATOM 715 N N . SER A 1 95 ? -6.421 -14.152 19.819 1.00 80.75 95 SER A N 1
ATOM 716 C CA . SER A 1 95 ? -6.184 -14.102 18.380 1.00 80.75 95 SER A CA 1
ATOM 717 C C . SER A 1 95 ? -7.376 -13.491 17.637 1.00 80.75 95 SER A C 1
ATOM 719 O O . SER A 1 95 ? -8.540 -13.733 17.966 1.00 80.75 95 SER A O 1
ATOM 721 N N . VAL A 1 96 ? -7.068 -12.687 16.618 1.00 85.62 96 VAL A N 1
ATOM 722 C CA . VAL A 1 96 ? -8.023 -12.141 15.644 1.00 85.62 96 VAL A CA 1
ATOM 723 C C . VAL A 1 96 ? -7.393 -12.185 14.262 1.00 85.62 96 VAL A C 1
ATOM 725 O O . VAL A 1 96 ? -6.190 -11.973 14.102 1.00 85.62 96 VAL A O 1
ATOM 728 N N . THR A 1 97 ? -8.210 -12.443 13.254 1.00 88.62 97 THR A N 1
ATOM 729 C CA . THR A 1 97 ? -7.803 -12.355 11.852 1.00 88.62 97 THR A CA 1
ATOM 730 C C . THR A 1 97 ? -7.835 -10.909 11.362 1.00 88.62 97 THR A C 1
ATOM 732 O O . THR A 1 97 ? -8.562 -10.067 11.892 1.00 88.62 97 THR A O 1
ATOM 735 N N . LEU A 1 98 ? -7.085 -10.613 10.296 1.00 90.62 98 LEU A N 1
ATOM 736 C CA . LEU A 1 98 ? -7.136 -9.293 9.671 1.00 90.62 98 LEU A CA 1
ATOM 737 C C . LEU A 1 98 ? -8.563 -8.932 9.229 1.00 90.62 98 LEU A C 1
ATOM 739 O O . LEU A 1 98 ? -9.005 -7.822 9.509 1.00 90.62 98 LEU A O 1
ATOM 743 N N . ASP A 1 99 ? -9.309 -9.842 8.590 1.00 91.94 99 ASP A N 1
ATOM 744 C CA . ASP A 1 99 ? -10.664 -9.513 8.128 1.00 91.94 99 ASP A CA 1
ATOM 745 C C . ASP A 1 99 ? -11.631 -9.223 9.289 1.00 91.94 99 ASP A C 1
ATOM 747 O O . ASP A 1 99 ? -12.394 -8.264 9.198 1.00 91.94 99 ASP A O 1
ATOM 751 N N . GLU A 1 100 ? -11.546 -9.945 10.415 1.00 92.19 100 GLU A N 1
ATOM 752 C CA . GLU A 1 100 ? -12.298 -9.606 11.636 1.00 92.19 100 GLU A CA 1
ATOM 753 C C . GLU A 1 100 ? -12.024 -8.164 12.095 1.00 92.19 100 GLU A C 1
ATOM 755 O O . GLU A 1 100 ? -12.970 -7.432 12.387 1.00 92.19 100 GLU A O 1
ATOM 760 N N . VAL A 1 101 ? -10.759 -7.723 12.094 1.00 92.50 101 VAL A N 1
ATOM 761 C CA . VAL A 1 101 ? -10.389 -6.334 12.429 1.00 92.50 101 VAL A CA 1
ATOM 762 C C . VAL A 1 101 ? -10.911 -5.351 11.376 1.00 92.50 101 VAL A C 1
ATOM 764 O O . VAL A 1 101 ? -11.465 -4.309 11.729 1.00 92.50 101 VAL A O 1
ATOM 767 N N . LEU A 1 102 ? -10.793 -5.679 10.085 1.00 93.81 102 LEU A N 1
ATOM 768 C CA . LEU A 1 102 ? -11.283 -4.836 8.989 1.00 93.81 102 LEU A CA 1
ATOM 769 C C . LEU A 1 102 ? -12.814 -4.708 8.955 1.00 93.81 102 LEU A C 1
ATOM 771 O O . LEU A 1 102 ? -13.320 -3.722 8.420 1.00 93.81 102 LEU A O 1
ATOM 775 N N . ASN A 1 103 ? -13.549 -5.675 9.508 1.00 94.38 103 ASN A N 1
ATOM 776 C CA . ASN A 1 103 ? -15.010 -5.649 9.609 1.00 94.38 103 ASN A CA 1
ATOM 777 C C . ASN A 1 103 ? -15.538 -4.730 10.722 1.00 94.38 103 ASN A C 1
ATOM 779 O O . ASN A 1 103 ? -16.685 -4.304 10.631 1.00 94.38 103 ASN A O 1
ATOM 783 N N . VAL A 1 104 ? -14.731 -4.409 11.742 1.00 94.19 104 VAL A N 1
ATOM 784 C CA . VAL A 1 104 ? -15.153 -3.571 12.886 1.00 94.19 104 VAL A CA 1
ATOM 785 C C . VAL A 1 104 ? -14.621 -2.132 12.845 1.00 94.19 104 VAL A C 1
ATOM 787 O O . VAL A 1 104 ? -14.846 -1.364 13.778 1.00 94.19 104 VAL A O 1
ATOM 790 N N . ILE A 1 105 ? -13.913 -1.738 11.780 1.00 94.06 105 ILE A N 1
ATOM 791 C CA . ILE A 1 105 ? -13.427 -0.361 11.605 1.00 94.06 105 ILE A CA 1
ATOM 792 C C . ILE A 1 105 ? -14.550 0.547 11.082 1.00 94.06 105 ILE A C 1
ATOM 794 O O . ILE A 1 105 ? -14.937 0.497 9.914 1.00 94.06 105 ILE A O 1
ATOM 798 N N . GLU A 1 106 ? -15.007 1.444 11.953 1.00 94.06 106 GLU A N 1
ATOM 799 C CA . GLU A 1 106 ? -16.017 2.472 11.671 1.00 94.06 106 GLU A CA 1
ATOM 800 C C . GLU A 1 106 ? -15.424 3.736 11.022 1.00 94.06 106 GLU A C 1
ATOM 802 O O . GLU A 1 106 ? -16.103 4.447 10.276 1.00 94.06 106 GLU A O 1
ATOM 807 N N . ARG A 1 107 ? -14.147 4.031 11.299 1.00 92.44 107 ARG A N 1
ATOM 808 C CA . ARG A 1 107 ? -13.462 5.269 10.889 1.00 92.44 107 ARG A CA 1
ATOM 809 C C . ARG A 1 107 ? -12.220 4.981 10.051 1.00 92.44 107 ARG A C 1
ATOM 811 O O . ARG A 1 107 ? -11.092 5.184 10.511 1.00 92.44 107 ARG A O 1
ATOM 818 N N . PRO A 1 108 ? -12.401 4.505 8.805 1.00 93.44 108 PRO A N 1
ATOM 819 C CA . PRO A 1 108 ? -11.293 4.112 7.948 1.00 93.44 108 PRO A CA 1
ATOM 820 C C . PRO A 1 108 ? -10.327 5.267 7.661 1.00 93.44 108 PRO A C 1
ATOM 822 O O . PRO A 1 108 ? -9.160 5.012 7.391 1.00 93.44 108 PRO A O 1
ATOM 825 N N . GLU A 1 109 ? -10.763 6.531 7.733 1.00 91.31 109 GLU A N 1
ATOM 826 C CA . GLU A 1 109 ? -9.884 7.687 7.522 1.00 91.31 109 GLU A CA 1
ATOM 827 C C . GLU A 1 109 ? -8.714 7.768 8.517 1.00 91.31 109 GLU A C 1
ATOM 829 O O . GLU A 1 109 ? -7.692 8.358 8.184 1.00 91.31 109 GLU A O 1
ATOM 834 N N . MET A 1 110 ? -8.836 7.143 9.695 1.00 91.31 110 MET A N 1
ATOM 835 C CA . MET A 1 110 ? -7.765 7.066 10.698 1.00 91.31 110 MET A CA 1
ATOM 836 C C . MET A 1 110 ? -6.693 6.017 10.371 1.00 91.31 110 MET A C 1
ATOM 838 O O . MET A 1 110 ? -5.619 6.019 10.972 1.00 91.31 110 MET A O 1
ATOM 842 N N . LEU A 1 111 ? -6.966 5.105 9.432 1.00 93.00 111 LEU A N 1
ATOM 843 C CA . LEU A 1 111 ? -6.025 4.042 9.078 1.00 93.00 111 LEU A CA 1
ATOM 844 C C . LEU A 1 111 ? -4.809 4.574 8.327 1.00 93.00 111 LEU A C 1
ATOM 846 O O . LEU A 1 111 ? -3.748 3.962 8.388 1.00 93.00 111 LEU A O 1
ATOM 850 N N . TRP A 1 112 ? -4.934 5.709 7.635 1.00 91.94 112 TRP A N 1
ATOM 851 C CA . TRP A 1 112 ? -3.805 6.282 6.909 1.00 91.94 112 TRP A CA 1
ATOM 852 C C . TRP A 1 112 ? -2.653 6.677 7.840 1.00 91.94 112 TRP A C 1
ATOM 854 O O . TRP A 1 112 ? -1.495 6.455 7.506 1.00 91.94 112 TRP A O 1
ATOM 864 N N . ASP A 1 113 ? -2.950 7.199 9.028 1.00 88.88 113 ASP A N 1
ATOM 865 C CA . ASP A 1 113 ? -1.911 7.716 9.925 1.00 88.88 113 ASP A CA 1
ATOM 866 C C . ASP A 1 113 ? -1.150 6.599 10.669 1.00 88.88 113 ASP A C 1
ATOM 868 O O . ASP A 1 113 ? -0.044 6.824 11.153 1.00 88.88 113 ASP A O 1
ATOM 872 N N . CYS A 1 114 ? -1.705 5.381 10.737 1.00 89.31 114 CYS A N 1
ATOM 873 C CA . CYS A 1 114 ? -1.097 4.227 11.421 1.00 89.31 114 CYS A CA 1
ATOM 874 C C . CYS A 1 114 ? -0.633 3.111 10.465 1.00 89.31 114 CYS A C 1
ATOM 876 O O . CYS A 1 114 ? 0.453 2.551 10.633 1.00 89.31 114 CYS A O 1
ATOM 878 N N . TRP A 1 115 ? -1.422 2.800 9.435 1.00 92.69 115 TRP A N 1
ATOM 879 C CA . TRP A 1 115 ? -1.141 1.765 8.433 1.00 92.69 115 TRP A CA 1
ATOM 880 C C . TRP A 1 115 ? -0.801 2.315 7.052 1.00 92.69 115 TRP A C 1
ATOM 882 O O . TRP A 1 115 ? -0.405 1.543 6.181 1.00 92.69 115 TRP A O 1
ATOM 892 N N . GLY A 1 116 ? -0.927 3.624 6.833 1.00 89.50 116 GLY A N 1
ATOM 893 C CA . GLY A 1 116 ? -0.509 4.229 5.578 1.00 89.50 116 GLY A CA 1
ATOM 894 C C . GLY A 1 1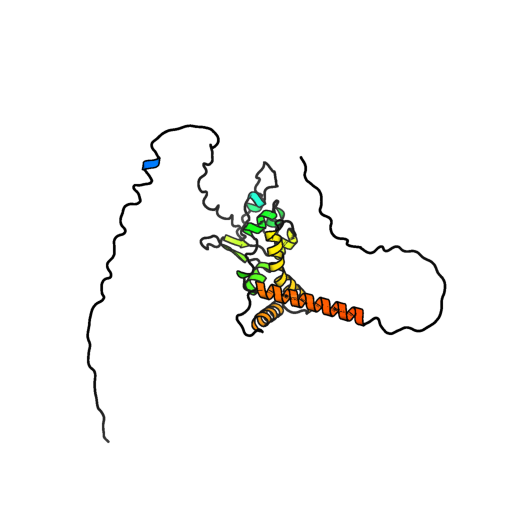16 ? 0.978 3.978 5.289 1.00 89.50 116 GLY A C 1
ATOM 895 O O . GLY A 1 116 ? 1.790 3.813 6.215 1.00 89.50 116 GLY A O 1
ATOM 896 N N . PRO A 1 117 ? 1.341 3.933 3.998 1.00 89.81 117 PRO A N 1
ATOM 897 C CA . PRO A 1 117 ? 2.730 3.861 3.579 1.00 89.81 117 PRO A CA 1
ATOM 898 C C . PRO A 1 117 ? 3.454 5.179 3.888 1.00 89.81 117 PRO A C 1
ATOM 900 O O . PRO A 1 117 ? 2.836 6.246 3.956 1.00 89.81 117 PRO A O 1
ATOM 903 N N . GLN A 1 118 ? 4.777 5.107 4.037 1.00 86.69 118 GLN A N 1
ATOM 904 C CA . GLN A 1 118 ? 5.633 6.296 4.131 1.00 86.69 118 GLN A CA 1
ATOM 905 C C . GLN A 1 118 ? 5.765 6.998 2.760 1.00 86.69 118 GLN A C 1
ATOM 907 O O . GLN A 1 118 ? 5.079 6.631 1.799 1.00 86.69 118 GLN A O 1
ATOM 912 N N . SER A 1 119 ? 6.617 8.030 2.638 1.00 86.50 119 SER A N 1
ATOM 913 C CA . SER A 1 119 ? 6.935 8.559 1.299 1.00 86.50 119 SER A CA 1
ATOM 914 C C . SER A 1 119 ? 7.553 7.454 0.445 1.00 86.50 119 SER A C 1
ATOM 916 O O . SER A 1 119 ? 8.230 6.566 0.955 1.00 86.50 119 SER A O 1
ATOM 918 N N . LEU A 1 120 ? 7.348 7.538 -0.867 1.00 87.44 120 LEU A N 1
ATOM 919 C CA . LEU A 1 120 ? 7.872 6.572 -1.834 1.00 87.44 120 LEU A CA 1
ATOM 920 C C . LEU A 1 120 ? 9.412 6.472 -1.791 1.00 87.44 120 LEU A C 1
ATOM 922 O O . LEU A 1 120 ? 9.972 5.465 -2.195 1.00 87.44 120 LEU A O 1
ATOM 926 N N . ASP A 1 121 ? 10.075 7.500 -1.264 1.00 86.12 121 ASP A N 1
ATOM 927 C CA . ASP A 1 121 ? 11.531 7.611 -1.130 1.00 86.12 121 ASP A CA 1
ATOM 928 C C . ASP A 1 121 ? 12.108 6.830 0.075 1.00 86.12 121 ASP A C 1
ATOM 930 O O . ASP A 1 121 ? 13.323 6.751 0.209 1.00 86.12 121 ASP A O 1
ATOM 934 N N . TYR A 1 122 ? 11.258 6.254 0.940 1.00 86.25 122 TYR A N 1
ATOM 935 C CA . TYR A 1 122 ? 11.658 5.378 2.060 1.00 86.25 122 TYR A CA 1
ATOM 936 C C . TYR A 1 122 ? 11.678 3.886 1.699 1.00 86.25 122 TYR A C 1
ATOM 938 O O . TYR A 1 122 ? 12.002 3.063 2.550 1.00 86.25 122 TYR A O 1
ATOM 946 N N . TYR A 1 123 ? 11.290 3.532 0.475 1.00 88.94 123 TYR A N 1
ATOM 947 C CA . TYR A 1 123 ? 11.201 2.150 0.018 1.00 88.94 123 TYR A CA 1
ATOM 948 C C . TYR A 1 123 ? 12.242 1.885 -1.072 1.00 88.94 123 TYR A C 1
ATOM 950 O O . TYR A 1 123 ? 12.461 2.733 -1.942 1.00 88.94 123 TYR A O 1
ATOM 958 N N . ASP A 1 124 ? 12.810 0.680 -1.083 1.00 92.25 124 ASP A N 1
ATOM 959 C CA . ASP A 1 124 ? 13.281 0.076 -2.328 1.00 92.25 124 ASP A CA 1
ATOM 960 C C . ASP A 1 124 ? 12.118 -0.628 -3.062 1.00 92.25 124 ASP A C 1
ATOM 962 O O . ASP A 1 124 ? 10.967 -0.625 -2.606 1.00 92.25 124 ASP A O 1
ATOM 966 N N . LEU A 1 125 ? 12.376 -1.178 -4.253 1.00 92.94 125 LEU A N 1
ATOM 967 C CA . LEU A 1 125 ? 11.322 -1.799 -5.058 1.00 92.94 125 LEU A CA 1
ATOM 968 C C . LEU A 1 125 ? 10.723 -3.047 -4.383 1.00 92.94 125 LEU A C 1
ATOM 970 O O . LEU A 1 125 ? 9.519 -3.293 -4.505 1.00 92.94 125 LEU A O 1
ATOM 974 N N . SER A 1 126 ? 11.546 -3.807 -3.660 1.00 93.25 126 SER A N 1
ATOM 975 C CA . SER A 1 126 ? 11.159 -5.023 -2.951 1.00 93.25 126 SER A CA 1
ATOM 976 C C . SER A 1 126 ? 10.326 -4.700 -1.714 1.00 93.25 126 SER A C 1
ATOM 978 O O . SER A 1 126 ? 9.253 -5.278 -1.537 1.00 93.25 126 SER A O 1
ATOM 980 N N . ASP A 1 127 ? 10.750 -3.726 -0.912 1.00 93.44 127 ASP A N 1
ATOM 981 C CA . ASP A 1 127 ? 10.022 -3.259 0.267 1.00 93.44 127 ASP A CA 1
ATOM 982 C C . ASP A 1 127 ? 8.677 -2.627 -0.106 1.00 93.44 127 ASP A C 1
ATOM 984 O O . ASP A 1 127 ? 7.673 -2.859 0.570 1.00 93.44 127 ASP A O 1
ATOM 988 N N . LEU A 1 128 ? 8.616 -1.864 -1.207 1.00 94.94 128 LEU A N 1
ATOM 989 C CA . LEU A 1 128 ? 7.353 -1.330 -1.725 1.00 94.94 128 LEU A CA 1
ATOM 990 C C . LEU A 1 128 ? 6.397 -2.458 -2.135 1.00 94.94 128 LEU A C 1
ATOM 992 O O . LEU A 1 128 ? 5.204 -2.406 -1.821 1.00 94.94 128 LEU A O 1
ATOM 996 N N . TRP A 1 129 ? 6.908 -3.462 -2.850 1.00 95.88 129 TRP A N 1
ATOM 997 C CA . TRP A 1 129 ? 6.122 -4.611 -3.292 1.00 95.88 129 TRP A CA 1
ATOM 998 C C . TRP A 1 129 ? 5.613 -5.431 -2.100 1.00 95.88 129 TRP A C 1
ATOM 1000 O O . TRP A 1 129 ? 4.409 -5.668 -1.995 1.00 95.88 129 TRP A O 1
ATOM 1010 N N . ALA A 1 130 ? 6.493 -5.759 -1.150 1.00 94.81 130 ALA A N 1
ATOM 1011 C CA . ALA A 1 130 ? 6.150 -6.466 0.079 1.00 94.81 130 ALA A CA 1
ATOM 1012 C C . ALA A 1 130 ? 5.110 -5.697 0.909 1.00 94.81 130 ALA A C 1
ATOM 1014 O O . ALA A 1 130 ? 4.072 -6.262 1.257 1.00 94.81 130 ALA A O 1
ATOM 1015 N N . ALA A 1 131 ? 5.311 -4.393 1.137 1.00 94.44 131 ALA A N 1
ATOM 1016 C CA . ALA A 1 131 ? 4.343 -3.544 1.830 1.00 94.44 131 ALA A CA 1
ATOM 1017 C C . ALA A 1 131 ? 2.969 -3.548 1.139 1.00 94.44 131 ALA A C 1
ATOM 1019 O O . ALA A 1 131 ? 1.932 -3.561 1.808 1.00 94.44 131 ALA A O 1
ATOM 1020 N N . TYR A 1 132 ? 2.942 -3.571 -0.196 1.00 96.06 132 TYR A N 1
ATOM 1021 C CA . TYR A 1 132 ? 1.701 -3.619 -0.961 1.00 96.06 132 TYR A CA 1
ATOM 1022 C C . TYR A 1 132 ? 0.965 -4.960 -0.816 1.00 96.06 132 TYR A C 1
ATOM 1024 O O . TYR A 1 132 ? -0.229 -4.943 -0.505 1.00 96.06 132 TYR A O 1
ATOM 1032 N N . THR A 1 133 ? 1.659 -6.091 -1.007 1.00 95.94 133 THR A N 1
ATOM 1033 C CA . THR A 1 133 ? 1.059 -7.438 -1.115 1.00 95.94 133 THR A CA 1
ATOM 1034 C C . THR A 1 133 ? 0.982 -8.219 0.195 1.00 95.94 133 THR A C 1
ATOM 1036 O O . THR A 1 133 ? -0.001 -8.915 0.435 1.00 95.94 133 THR A O 1
ATOM 1039 N N . CYS A 1 134 ? 2.006 -8.119 1.040 1.00 93.19 134 CYS A N 1
ATOM 1040 C CA . CYS A 1 134 ? 2.153 -8.878 2.286 1.00 93.19 134 CYS A CA 1
ATOM 1041 C C . CYS A 1 134 ? 1.918 -8.010 3.531 1.00 93.19 134 CYS A C 1
ATOM 1043 O O . CYS A 1 134 ? 1.595 -8.534 4.595 1.00 93.19 134 CYS A O 1
ATOM 1045 N N . GLY A 1 135 ? 2.039 -6.689 3.390 1.00 92.38 135 GLY A N 1
ATOM 1046 C CA . GLY A 1 135 ? 2.119 -5.761 4.512 1.00 92.38 135 GLY A CA 1
ATOM 1047 C C . GLY A 1 135 ? 3.571 -5.500 4.906 1.00 92.38 135 GLY A C 1
ATOM 1048 O O . GLY A 1 135 ? 4.507 -5.937 4.240 1.00 92.38 135 GLY A O 1
ATOM 1049 N N . GLY A 1 136 ? 3.773 -4.743 5.977 1.00 89.62 136 GLY A N 1
ATOM 1050 C CA . GLY A 1 136 ? 5.110 -4.362 6.439 1.00 89.62 136 GLY A CA 1
ATOM 1051 C C . GLY A 1 136 ? 5.144 -4.194 7.947 1.00 89.62 136 GLY A C 1
ATOM 1052 O O . GLY A 1 136 ? 4.105 -4.219 8.595 1.00 89.62 136 GLY A O 1
ATOM 1053 N N . ASN A 1 137 ? 6.318 -3.997 8.530 1.00 88.31 137 ASN A N 1
ATOM 1054 C CA . ASN A 1 137 ? 6.435 -3.882 9.983 1.00 88.31 137 ASN A CA 1
ATOM 1055 C C . ASN A 1 137 ? 6.088 -2.461 10.467 1.00 88.31 137 ASN A C 1
ATOM 1057 O O . ASN A 1 137 ? 6.375 -1.461 9.803 1.00 88.31 137 ASN A O 1
ATOM 1061 N N . ALA A 1 138 ? 5.445 -2.365 11.628 1.00 86.56 138 ALA A N 1
ATOM 1062 C CA . ALA A 1 138 ? 5.285 -1.129 12.380 1.00 86.56 138 ALA A CA 1
ATOM 1063 C C . ALA A 1 138 ? 6.363 -1.057 13.465 1.00 86.56 138 ALA A C 1
ATOM 1065 O O . ALA A 1 138 ? 6.612 -2.035 14.169 1.00 86.56 138 ALA A O 1
ATOM 1066 N N . PHE A 1 139 ? 6.958 0.119 13.626 1.00 85.56 139 PHE A N 1
ATOM 1067 C CA . PHE A 1 139 ? 7.930 0.422 14.670 1.00 85.56 139 PHE A CA 1
ATOM 1068 C C . PHE A 1 139 ? 7.504 1.703 15.391 1.00 85.56 139 PHE A C 1
ATOM 1070 O O . PHE A 1 139 ? 6.831 2.546 14.786 1.00 85.56 139 PHE A O 1
ATOM 1077 N N . ASP A 1 140 ? 7.852 1.839 16.669 1.00 84.94 140 ASP A N 1
ATOM 1078 C CA . ASP A 1 140 ? 7.730 3.112 17.385 1.00 84.94 140 ASP A CA 1
ATOM 1079 C C . ASP A 1 140 ? 8.926 4.040 17.098 1.00 84.94 140 ASP A C 1
ATOM 1081 O O . ASP A 1 140 ? 9.806 3.731 16.292 1.00 84.94 140 ASP A O 1
ATOM 1085 N N . TYR A 1 141 ? 8.933 5.213 17.736 1.00 83.06 141 TYR A N 1
ATOM 1086 C CA . TYR A 1 141 ? 10.002 6.204 17.592 1.00 83.06 141 TYR A CA 1
ATOM 1087 C C . TYR A 1 141 ? 11.353 5.736 18.155 1.00 83.06 141 TYR A C 1
ATOM 1089 O O . TYR A 1 141 ? 12.385 6.241 17.720 1.00 83.06 141 TYR A O 1
ATOM 1097 N N . ASP A 1 142 ? 11.342 4.768 19.073 1.00 89.00 142 ASP A N 1
ATOM 1098 C CA . ASP A 1 142 ? 12.532 4.176 19.689 1.00 89.00 142 ASP A CA 1
ATOM 1099 C C . ASP A 1 142 ? 13.031 2.941 18.901 1.00 89.00 142 ASP A C 1
ATOM 1101 O O . ASP A 1 142 ? 14.026 2.317 1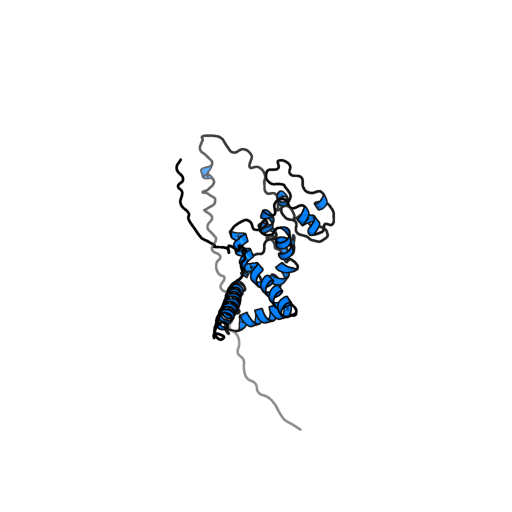9.267 1.00 89.00 142 ASP A O 1
ATOM 1105 N N . GLY A 1 143 ? 12.353 2.584 17.801 1.00 83.75 143 GLY A N 1
ATOM 1106 C CA . GLY A 1 143 ? 12.681 1.450 16.937 1.00 83.75 143 GLY A CA 1
ATOM 1107 C C . GLY A 1 143 ? 12.132 0.100 17.413 1.00 83.75 143 GLY A C 1
ATOM 1108 O O . GLY A 1 143 ? 12.428 -0.925 16.794 1.00 83.75 143 GLY A O 1
ATOM 1109 N N . ASN A 1 144 ? 11.316 0.055 18.471 1.00 86.81 144 ASN A N 1
ATOM 1110 C CA . ASN A 1 144 ? 10.723 -1.195 18.942 1.00 86.81 144 ASN A CA 1
ATOM 1111 C C . ASN A 1 144 ? 9.649 -1.680 17.965 1.00 86.81 144 ASN A C 1
ATOM 1113 O O . ASN A 1 144 ? 8.812 -0.909 17.492 1.00 86.81 144 ASN A O 1
ATOM 1117 N N . HIS A 1 145 ? 9.631 -2.984 17.696 1.00 86.62 145 HIS A N 1
ATOM 1118 C CA . HIS A 1 145 ? 8.642 -3.594 16.814 1.00 86.62 145 HIS A CA 1
ATOM 1119 C C . HIS A 1 145 ? 7.241 -3.582 17.451 1.00 86.62 145 HIS A C 1
ATOM 1121 O O . HIS A 1 145 ? 6.996 -4.238 18.462 1.00 86.62 145 HIS A O 1
ATOM 1127 N N . LEU A 1 146 ? 6.306 -2.862 16.825 1.00 84.38 146 LEU A N 1
ATOM 1128 C CA . LEU A 1 146 ? 4.907 -2.750 17.250 1.00 84.38 146 LEU A CA 1
ATOM 1129 C C . LEU A 1 146 ? 3.989 -3.827 16.643 1.00 84.38 146 LEU A C 1
ATOM 1131 O O . LEU A 1 146 ? 2.813 -3.909 17.011 1.00 84.38 146 LEU A O 1
ATOM 1135 N N . GLY A 1 147 ? 4.507 -4.643 15.723 1.00 88.00 147 GLY A N 1
ATOM 1136 C CA . GLY A 1 147 ? 3.761 -5.668 14.999 1.00 88.00 147 GLY A CA 1
ATOM 1137 C C . GLY A 1 147 ? 3.625 -5.385 13.501 1.00 88.00 147 GLY A C 1
ATOM 1138 O O . GLY A 1 147 ? 4.062 -4.355 12.994 1.00 88.00 147 GLY A O 1
ATOM 1139 N N . ALA A 1 148 ? 2.979 -6.296 12.780 1.00 90.44 148 ALA A N 1
ATOM 1140 C CA . ALA A 1 148 ? 2.742 -6.182 11.347 1.00 90.44 148 ALA A CA 1
ATOM 1141 C C . ALA A 1 148 ? 1.591 -5.211 11.027 1.00 90.44 148 ALA A C 1
ATOM 1143 O O . ALA A 1 148 ? 0.515 -5.263 11.626 1.00 90.44 148 ALA A O 1
ATOM 1144 N N . LYS A 1 149 ? 1.801 -4.356 10.027 1.00 93.38 149 LYS A N 1
ATOM 1145 C CA . LYS A 1 149 ? 0.766 -3.642 9.275 1.00 93.38 149 LYS A CA 1
ATOM 1146 C C . LYS A 1 149 ? 0.175 -4.582 8.215 1.00 93.38 149 LYS A C 1
ATOM 1148 O O . LYS A 1 149 ? 0.917 -5.376 7.639 1.00 93.38 149 LYS A O 1
ATOM 1153 N N . PRO A 1 150 ? -1.122 -4.470 7.899 1.00 94.62 150 PRO A N 1
ATOM 1154 C CA . PRO A 1 150 ? -1.743 -5.274 6.850 1.00 94.62 150 PRO A CA 1
ATOM 1155 C C . PRO A 1 150 ? -1.273 -4.891 5.433 1.00 94.62 150 PRO A C 1
ATOM 1157 O O . PRO A 1 150 ? -0.809 -3.764 5.234 1.00 94.62 150 PRO A O 1
ATOM 1160 N N . PRO A 1 151 ? -1.467 -5.774 4.431 1.00 95.44 151 PRO A N 1
ATOM 1161 C CA . PRO A 1 151 ? -1.271 -5.447 3.021 1.00 95.44 151 PRO A CA 1
ATOM 1162 C C . PRO A 1 151 ? -2.032 -4.188 2.606 1.00 95.44 151 PRO A C 1
ATOM 1164 O O . PRO A 1 151 ? -3.244 -4.074 2.830 1.00 95.44 151 PRO A O 1
ATOM 1167 N N . LEU A 1 152 ? -1.349 -3.260 1.935 1.00 95.44 152 LEU A N 1
ATOM 1168 C CA . LEU A 1 152 ? -1.985 -2.035 1.445 1.00 95.44 152 LEU A CA 1
ATOM 1169 C C . LEU A 1 152 ? -3.064 -2.343 0.391 1.00 95.44 152 LEU A C 1
ATOM 1171 O O . LEU A 1 152 ? -4.073 -1.636 0.319 1.00 95.44 152 LEU A O 1
ATOM 1175 N N . GLU A 1 153 ? -2.911 -3.428 -0.380 1.00 95.38 153 GLU A N 1
ATOM 1176 C CA . GLU A 1 153 ? -3.956 -3.878 -1.303 1.00 95.38 153 GLU A CA 1
ATOM 1177 C C . GLU A 1 153 ? -5.227 -4.362 -0.591 1.00 95.38 153 GLU A C 1
ATOM 1179 O O . GLU A 1 153 ? -6.329 -4.104 -1.078 1.00 95.38 153 GLU A O 1
ATOM 1184 N N . ALA A 1 154 ? -5.115 -4.980 0.590 1.00 94.88 154 ALA A N 1
ATOM 1185 C CA . ALA A 1 154 ? -6.270 -5.408 1.379 1.00 94.88 154 ALA A CA 1
ATOM 1186 C C . ALA A 1 154 ? -7.051 -4.199 1.924 1.00 94.88 154 ALA A C 1
ATOM 1188 O O . ALA A 1 154 ? -8.284 -4.173 1.863 1.00 94.88 154 ALA A O 1
ATOM 1189 N N . LEU A 1 155 ? -6.341 -3.157 2.377 1.00 94.81 155 LEU A N 1
ATOM 1190 C CA . LEU A 1 155 ? -6.951 -1.898 2.819 1.00 94.81 155 LEU A CA 1
ATOM 1191 C C . LEU A 1 155 ? -7.673 -1.172 1.676 1.00 94.81 155 LEU A C 1
ATOM 1193 O O . LEU A 1 155 ? -8.814 -0.732 1.851 1.00 94.81 155 LEU A O 1
ATOM 1197 N N . GLU A 1 156 ? -7.068 -1.094 0.488 1.00 94.19 156 GLU A N 1
ATOM 1198 C CA . GLU A 1 156 ? -7.712 -0.489 -0.682 1.00 94.19 156 GLU A CA 1
ATOM 1199 C C . GLU A 1 156 ? -8.900 -1.327 -1.186 1.00 94.19 156 GLU A C 1
ATOM 1201 O O . GLU A 1 156 ? -9.952 -0.758 -1.491 1.00 94.19 156 GLU A O 1
ATOM 1206 N N . LYS A 1 157 ? -8.800 -2.666 -1.203 1.00 94.44 157 LYS A N 1
ATOM 1207 C CA . LYS A 1 157 ? -9.920 -3.566 -1.543 1.00 94.44 157 LYS A CA 1
ATOM 1208 C C . LYS A 1 157 ? -11.110 -3.364 -0.592 1.00 94.44 157 LYS A C 1
ATOM 1210 O O . LYS A 1 157 ? -12.245 -3.241 -1.064 1.00 94.44 157 LYS A O 1
ATOM 1215 N N . LYS A 1 158 ? -10.864 -3.265 0.723 1.00 96.06 158 LYS A N 1
ATOM 1216 C CA . LYS A 1 158 ? -11.907 -3.092 1.753 1.00 96.06 158 LYS A CA 1
ATOM 1217 C C . LYS A 1 158 ? -12.509 -1.683 1.768 1.00 96.06 158 LYS A C 1
ATOM 1219 O O . LYS A 1 158 ? -13.727 -1.523 1.682 1.00 96.06 158 LYS A O 1
ATOM 1224 N N . PHE A 1 159 ? -11.672 -0.651 1.882 1.00 94.44 159 PHE A N 1
ATOM 1225 C CA . PHE A 1 159 ? -12.112 0.719 2.176 1.00 94.44 159 PHE A CA 1
ATOM 1226 C C . PHE A 1 159 ? -12.099 1.656 0.964 1.00 94.44 159 PHE A C 1
ATOM 1228 O O . PHE A 1 159 ? -12.737 2.715 1.011 1.00 94.44 159 PHE A O 1
ATOM 1235 N N . LYS A 1 160 ? -11.436 1.286 -0.138 1.00 92.19 160 LYS A N 1
ATOM 1236 C CA . LYS A 1 160 ? -11.376 2.052 -1.396 1.00 92.19 160 LYS A CA 1
ATOM 1237 C C . LYS A 1 160 ? -10.906 3.490 -1.151 1.00 92.19 160 LYS A C 1
ATOM 1239 O O . LYS A 1 160 ? -9.867 3.727 -0.558 1.00 92.19 160 LYS A O 1
ATOM 1244 N N . SER A 1 161 ? -11.681 4.504 -1.527 1.00 89.88 161 SER A N 1
ATOM 1245 C CA . SER A 1 161 ? -11.329 5.901 -1.242 1.00 89.88 161 SER A CA 1
ATOM 1246 C C . SER A 1 161 ? -11.544 6.339 0.216 1.00 89.88 161 SER A C 1
ATOM 1248 O O . SER A 1 161 ? -11.069 7.417 0.576 1.00 89.88 161 SER A O 1
ATOM 1250 N N . LYS A 1 162 ? -12.238 5.556 1.061 1.00 89.88 162 LYS A N 1
ATOM 1251 C CA . LYS A 1 162 ? -12.639 5.988 2.415 1.00 89.88 162 LYS A CA 1
ATOM 1252 C C . LYS A 1 162 ? -11.446 6.157 3.360 1.00 89.88 162 LYS A C 1
ATOM 1254 O O . LYS A 1 162 ? -11.384 7.168 4.051 1.00 89.88 162 LYS A O 1
ATOM 1259 N N . TRP A 1 163 ? -10.484 5.229 3.344 1.00 90.62 163 TRP A N 1
ATOM 1260 C CA . TRP A 1 163 ? -9.300 5.297 4.218 1.00 90.62 163 TRP A CA 1
ATOM 1261 C C . TRP A 1 163 ? -8.288 6.385 3.835 1.00 90.62 163 TRP A C 1
ATOM 1263 O O . TRP A 1 163 ? -7.426 6.750 4.620 1.00 90.62 163 TRP A O 1
ATOM 1273 N N . ARG A 1 164 ? -8.442 6.972 2.645 1.00 88.19 164 ARG A N 1
ATOM 1274 C CA . ARG A 1 164 ? -7.558 7.991 2.057 1.00 88.19 164 ARG A CA 1
ATOM 1275 C C . ARG A 1 164 ? -8.340 9.233 1.616 1.00 88.19 164 ARG A C 1
ATOM 1277 O O . ARG A 1 164 ? -8.077 9.817 0.563 1.00 88.19 164 ARG A O 1
ATOM 1284 N N . LYS A 1 165 ? -9.347 9.610 2.414 1.00 82.69 165 LYS A N 1
ATOM 1285 C CA . LYS A 1 165 ? -10.318 10.683 2.120 1.00 82.69 165 LYS A CA 1
ATOM 1286 C C . LYS A 1 165 ? -9.674 12.072 1.990 1.00 82.69 165 LYS A C 1
ATOM 1288 O O . LYS A 1 165 ? -10.179 12.914 1.249 1.00 82.69 165 LYS A O 1
ATOM 1293 N N . LEU A 1 166 ? -8.566 12.313 2.694 1.00 80.06 166 LEU A N 1
ATOM 1294 C CA . LEU A 1 166 ? -7.822 13.575 2.671 1.00 80.06 166 LEU A CA 1
ATOM 1295 C C . LEU A 1 166 ? -6.987 13.730 1.382 1.00 80.06 166 LEU A C 1
ATOM 1297 O O . LEU A 1 166 ? -6.461 12.763 0.830 1.00 80.06 166 LEU A O 1
ATOM 1301 N N . ALA A 1 167 ? -6.814 14.971 0.914 1.00 78.44 167 ALA A N 1
ATOM 1302 C CA . ALA A 1 167 ? -6.155 15.262 -0.366 1.00 78.44 167 ALA A CA 1
ATOM 1303 C C . ALA A 1 167 ? -4.677 14.817 -0.428 1.00 78.44 167 ALA A C 1
ATOM 1305 O O . ALA A 1 167 ? -4.226 14.333 -1.471 1.00 78.44 167 ALA A O 1
ATOM 1306 N N . LYS A 1 168 ? -3.940 14.940 0.689 1.00 85.50 168 LYS A N 1
ATOM 1307 C CA . LYS A 1 168 ? -2.546 14.480 0.817 1.00 85.50 168 LYS A CA 1
ATOM 1308 C C . LYS A 1 168 ? -2.460 12.941 0.668 1.00 85.50 168 LYS A C 1
ATOM 1310 O O . LYS A 1 168 ? -1.879 12.514 -0.331 1.00 85.50 168 LYS A O 1
ATOM 1315 N N . PRO A 1 169 ? -3.120 12.118 1.517 1.00 86.69 169 PRO A N 1
ATOM 1316 C CA . PRO A 1 169 ? -3.281 10.670 1.325 1.00 86.69 169 PRO A CA 1
ATOM 1317 C C . PRO A 1 169 ? -3.684 10.237 -0.083 1.00 86.69 169 PRO A C 1
ATOM 1319 O O . PRO A 1 169 ? -3.018 9.398 -0.680 1.00 86.69 169 PRO A O 1
ATOM 1322 N N . LYS A 1 170 ? -4.719 10.850 -0.676 1.00 88.12 170 LYS A N 1
ATOM 1323 C CA . LYS A 1 170 ? -5.159 10.519 -2.042 1.00 88.12 170 LYS A CA 1
ATOM 1324 C C . LYS A 1 170 ? -4.037 10.677 -3.078 1.00 88.12 170 LYS A C 1
ATOM 1326 O O . LYS A 1 170 ? -3.941 9.867 -3.998 1.00 88.12 170 LYS A O 1
ATOM 1331 N N . THR A 1 171 ? -3.212 11.714 -2.936 1.00 88.69 171 THR A N 1
ATOM 1332 C CA . THR A 1 171 ? -2.109 12.013 -3.862 1.00 88.69 171 THR A CA 1
ATOM 1333 C C . THR A 1 171 ? -0.906 11.104 -3.619 1.00 88.69 171 THR A C 1
ATOM 1335 O O . THR A 1 171 ? -0.321 10.618 -4.584 1.00 88.69 171 THR A O 1
ATOM 1338 N N . ALA A 1 172 ? -0.566 10.835 -2.354 1.00 89.50 172 ALA A N 1
ATOM 1339 C CA . ALA A 1 172 ? 0.489 9.895 -1.981 1.00 89.50 172 ALA A CA 1
ATOM 1340 C C . ALA A 1 172 ? 0.156 8.474 -2.462 1.00 89.50 172 ALA A C 1
ATOM 1342 O O . ALA A 1 172 ? 0.928 7.885 -3.217 1.00 89.50 172 ALA A O 1
ATOM 1343 N N . TRP A 1 173 ? -1.048 7.981 -2.148 1.00 92.88 173 TRP A N 1
ATOM 1344 C CA . TRP A 1 173 ? -1.542 6.679 -2.602 1.00 92.88 173 TRP A CA 1
ATOM 1345 C C . TRP A 1 173 ? -1.461 6.519 -4.120 1.00 92.88 173 TRP A C 1
ATOM 1347 O O . TRP A 1 173 ? -0.991 5.499 -4.611 1.00 92.88 173 TRP A O 1
ATOM 1357 N N . GLY A 1 174 ? -1.861 7.552 -4.870 1.00 90.75 174 GLY A N 1
ATOM 1358 C CA . GLY A 1 174 ? -1.816 7.540 -6.331 1.00 90.75 174 GLY A CA 1
ATOM 1359 C C . GLY A 1 174 ? -0.413 7.370 -6.925 1.00 90.75 174 GLY A C 1
ATOM 1360 O O . GLY A 1 174 ? -0.311 6.851 -8.031 1.00 90.75 174 GLY A O 1
ATOM 1361 N N . ARG A 1 175 ? 0.647 7.777 -6.211 1.00 89.69 175 ARG A N 1
ATOM 1362 C CA . ARG A 1 175 ? 2.050 7.555 -6.612 1.00 89.69 175 ARG A CA 1
ATOM 1363 C C . ARG A 1 175 ? 2.530 6.163 -6.209 1.00 89.69 175 ARG A C 1
ATOM 1365 O O . ARG A 1 175 ? 3.117 5.462 -7.024 1.00 89.69 175 ARG A O 1
ATOM 1372 N N . ILE A 1 176 ? 2.248 5.784 -4.963 1.00 92.19 176 ILE A N 1
ATOM 1373 C CA . ILE A 1 176 ? 2.749 4.566 -4.313 1.00 92.19 176 ILE A CA 1
ATOM 1374 C C . ILE A 1 176 ? 2.168 3.313 -4.968 1.00 92.19 176 ILE A C 1
ATOM 1376 O O . ILE A 1 176 ? 2.914 2.413 -5.332 1.00 92.19 176 ILE A O 1
ATOM 1380 N N . ARG A 1 177 ? 0.852 3.283 -5.212 1.00 93.88 177 ARG A N 1
ATOM 1381 C CA . ARG A 1 177 ? 0.173 2.125 -5.817 1.00 93.88 177 ARG A CA 1
ATOM 1382 C C . ARG A 1 177 ? 0.559 1.863 -7.273 1.00 93.88 177 ARG A C 1
ATOM 1384 O O . ARG A 1 177 ? 0.317 0.773 -7.764 1.00 93.88 177 ARG A O 1
ATOM 1391 N N . MET A 1 178 ? 1.109 2.852 -7.979 1.00 93.62 178 MET A N 1
ATOM 1392 C CA . MET A 1 178 ? 1.267 2.781 -9.434 1.00 93.62 178 MET A CA 1
ATOM 1393 C C . MET A 1 178 ? 2.339 1.775 -9.871 1.00 93.62 178 MET A C 1
ATOM 1395 O O . MET A 1 178 ? 2.171 1.141 -10.906 1.00 93.62 178 MET A O 1
ATOM 1399 N N . ILE A 1 179 ? 3.410 1.610 -9.087 1.00 94.44 179 ILE A N 1
ATOM 1400 C CA . ILE A 1 179 ? 4.450 0.613 -9.369 1.00 94.44 179 ILE A CA 1
ATOM 1401 C C . ILE A 1 179 ? 3.912 -0.814 -9.108 1.00 94.44 179 ILE A C 1
ATOM 1403 O O . ILE A 1 179 ? 3.940 -1.611 -10.044 1.00 94.44 179 ILE A O 1
ATOM 1407 N N . PRO A 1 180 ? 3.310 -1.142 -7.942 1.00 96.38 180 PRO A N 1
ATOM 1408 C CA . PRO A 1 180 ? 2.660 -2.440 -7.733 1.00 96.38 180 PRO A CA 1
ATOM 1409 C C . PRO A 1 180 ? 1.507 -2.744 -8.703 1.00 96.38 180 PRO A C 1
ATOM 1411 O O . PRO A 1 180 ? 1.436 -3.852 -9.225 1.00 96.38 180 PRO A O 1
ATOM 1414 N N . GLU A 1 181 ? 0.627 -1.778 -9.003 1.00 95.56 181 GLU A N 1
ATOM 1415 C CA . GLU A 1 181 ? -0.465 -1.972 -9.976 1.00 95.56 181 GLU A CA 1
ATOM 1416 C C . GLU A 1 181 ? 0.079 -2.286 -11.384 1.00 95.56 181 GLU A C 1
ATOM 1418 O O . GLU A 1 181 ? -0.500 -3.117 -12.084 1.00 95.56 181 GLU A O 1
ATOM 1423 N N . TYR A 1 182 ? 1.212 -1.695 -11.784 1.00 95.31 182 TYR A N 1
ATOM 1424 C CA . TYR A 1 182 ? 1.895 -2.037 -13.036 1.00 95.31 182 TYR A CA 1
ATOM 1425 C C . TYR A 1 182 ? 2.526 -3.432 -13.003 1.00 95.31 182 TYR A C 1
ATOM 1427 O O . TYR A 1 182 ? 2.328 -4.191 -13.947 1.00 95.31 182 TYR A O 1
ATOM 1435 N N . ILE A 1 183 ? 3.228 -3.791 -11.919 1.00 96.50 183 ILE A N 1
ATOM 1436 C CA . ILE A 1 183 ? 3.821 -5.129 -11.748 1.00 96.50 183 ILE A CA 1
ATOM 1437 C C . ILE A 1 183 ? 2.738 -6.205 -11.893 1.00 96.50 183 ILE A C 1
ATOM 1439 O O . ILE A 1 183 ? 2.909 -7.136 -12.675 1.00 96.50 183 ILE A O 1
ATOM 1443 N N . ILE A 1 184 ? 1.595 -6.038 -11.217 1.00 96.31 184 ILE A N 1
ATOM 1444 C CA . ILE A 1 184 ? 0.435 -6.937 -11.336 1.00 96.31 184 ILE A CA 1
ATOM 1445 C C . ILE A 1 184 ? -0.097 -6.961 -12.775 1.00 96.31 184 ILE A C 1
ATOM 1447 O O . ILE A 1 184 ? -0.379 -8.031 -13.310 1.00 96.31 184 ILE A O 1
ATOM 1451 N N . SER A 1 185 ? -0.246 -5.797 -13.413 1.00 95.38 185 SER A N 1
ATOM 1452 C CA . SER A 1 185 ? -0.799 -5.701 -14.767 1.00 95.38 185 SER A CA 1
ATOM 1453 C C . SER A 1 185 ? 0.074 -6.392 -15.817 1.00 95.38 185 SER A C 1
ATOM 1455 O O . SER A 1 185 ? -0.457 -7.137 -16.635 1.00 95.38 185 SER A O 1
ATOM 1457 N N . GLU A 1 186 ? 1.388 -6.163 -15.815 1.00 95.56 186 GLU A N 1
ATOM 1458 C CA . GLU A 1 186 ? 2.310 -6.762 -16.791 1.00 95.56 186 GLU A CA 1
ATOM 1459 C C . GLU A 1 186 ? 2.594 -8.238 -16.490 1.00 95.56 186 GLU A C 1
ATOM 1461 O O . GLU A 1 186 ? 2.653 -9.036 -17.422 1.00 95.56 186 GLU A O 1
ATOM 1466 N N . SER A 1 187 ? 2.680 -8.622 -15.209 1.00 96.88 187 SER A N 1
ATOM 1467 C CA . SER A 1 187 ? 2.771 -10.027 -14.781 1.00 96.88 187 SER A CA 1
ATOM 1468 C C . SER A 1 187 ? 1.599 -10.840 -15.337 1.00 96.88 187 SER A C 1
ATOM 1470 O O . SER A 1 187 ? 1.818 -11.841 -16.017 1.00 96.88 187 SER A O 1
ATOM 1472 N N . ASN A 1 188 ? 0.365 -10.350 -15.158 1.00 96.81 188 ASN A N 1
ATOM 1473 C CA . ASN A 1 188 ? -0.839 -10.991 -15.692 1.00 96.81 188 ASN A CA 1
ATOM 1474 C C . ASN A 1 188 ? -0.924 -10.932 -17.228 1.00 96.81 188 ASN A C 1
ATOM 1476 O O . ASN A 1 188 ? -1.410 -11.872 -17.847 1.00 96.81 188 ASN A O 1
ATOM 1480 N N . ALA A 1 189 ? -0.493 -9.833 -17.859 1.00 95.25 189 ALA A N 1
ATOM 1481 C CA . ALA A 1 189 ? -0.586 -9.668 -19.314 1.00 95.25 189 ALA A CA 1
ATOM 1482 C C . ALA A 1 189 ? 0.421 -10.529 -20.095 1.00 95.25 189 ALA A C 1
ATOM 1484 O O . ALA A 1 189 ? 0.177 -10.844 -21.259 1.00 95.25 189 ALA A O 1
ATOM 1485 N N . ARG A 1 190 ? 1.552 -10.880 -19.471 1.00 95.94 190 ARG A N 1
ATOM 1486 C CA . ARG A 1 190 ? 2.644 -11.659 -20.077 1.00 95.94 190 ARG A CA 1
ATOM 1487 C C . ARG A 1 190 ? 2.741 -13.095 -19.549 1.00 95.94 190 ARG A C 1
ATOM 1489 O O . ARG A 1 190 ? 3.585 -13.835 -20.039 1.00 95.94 190 ARG A O 1
ATOM 1496 N N . ASP A 1 191 ? 1.911 -13.458 -18.570 1.00 96.69 191 ASP A N 1
ATOM 1497 C CA . ASP A 1 191 ? 1.954 -14.728 -17.826 1.00 96.69 191 ASP A CA 1
ATOM 1498 C C . ASP A 1 191 ? 3.350 -15.031 -17.236 1.00 96.69 191 ASP A C 1
ATOM 1500 O O . ASP A 1 191 ? 3.908 -16.119 -17.368 1.00 96.69 191 ASP A O 1
ATOM 1504 N N . VAL A 1 192 ? 3.955 -14.016 -16.603 1.00 97.56 192 VAL A N 1
ATOM 1505 C CA . VAL A 1 192 ? 5.276 -14.112 -15.953 1.00 97.56 192 VAL A CA 1
ATOM 1506 C C . VAL A 1 192 ? 5.188 -13.770 -14.472 1.00 97.56 192 VAL A C 1
ATOM 1508 O O . VAL A 1 192 ? 4.345 -12.980 -14.050 1.00 97.56 192 VAL A O 1
ATOM 1511 N N . SER A 1 193 ? 6.100 -14.321 -13.667 1.00 97.06 193 SER A N 1
ATOM 1512 C CA . SER A 1 193 ? 6.192 -13.994 -12.239 1.00 97.06 193 SER A CA 1
ATOM 1513 C C . SER A 1 193 ? 6.389 -12.482 -12.015 1.00 97.06 193 SER A C 1
ATOM 1515 O O . SER A 1 193 ? 7.217 -11.884 -12.708 1.00 97.06 193 SER A O 1
ATOM 1517 N N . PRO A 1 194 ? 5.733 -11.867 -11.005 1.00 96.50 194 PRO A N 1
ATOM 1518 C CA . PRO A 1 194 ? 5.969 -10.477 -10.608 1.00 96.50 194 PRO A CA 1
ATOM 1519 C C . PRO A 1 194 ? 7.447 -10.126 -10.415 1.00 96.50 194 PRO A C 1
ATOM 1521 O O . PRO A 1 194 ? 7.848 -9.005 -10.714 1.00 96.50 194 PRO A O 1
ATOM 1524 N N . ARG A 1 195 ? 8.270 -11.095 -9.979 1.00 96.19 195 ARG A N 1
ATOM 1525 C CA . ARG A 1 195 ? 9.716 -10.909 -9.804 1.00 96.19 195 ARG A CA 1
ATOM 1526 C C . ARG A 1 195 ? 10.417 -10.525 -11.111 1.00 96.19 195 ARG A C 1
ATOM 1528 O O . ARG A 1 195 ? 11.225 -9.612 -11.088 1.00 96.19 195 ARG A O 1
ATOM 1535 N N . VAL A 1 196 ? 10.040 -11.128 -12.242 1.00 96.50 196 VAL A N 1
ATOM 1536 C CA . VAL A 1 196 ? 10.618 -10.805 -13.561 1.00 96.50 196 VAL A CA 1
ATOM 1537 C C . VAL A 1 196 ? 10.335 -9.347 -13.931 1.00 96.50 196 VAL A C 1
ATOM 1539 O O . VAL A 1 196 ? 11.223 -8.641 -14.392 1.00 96.50 196 VAL A O 1
ATOM 1542 N N . ILE A 1 197 ? 9.116 -8.864 -13.663 1.00 96.62 197 ILE A N 1
ATOM 1543 C CA . ILE A 1 197 ? 8.753 -7.461 -13.905 1.00 96.62 197 ILE A CA 1
ATOM 1544 C C . ILE A 1 197 ? 9.491 -6.517 -12.940 1.00 96.62 197 ILE A C 1
ATOM 1546 O O . ILE A 1 197 ? 9.829 -5.400 -13.320 1.00 96.62 197 ILE A O 1
ATOM 1550 N N . MET A 1 198 ? 9.764 -6.945 -11.703 1.00 95.38 198 MET A N 1
ATOM 1551 C CA . MET A 1 198 ? 10.588 -6.173 -10.764 1.00 95.38 198 MET A CA 1
ATOM 1552 C C . MET A 1 198 ? 12.046 -6.080 -11.223 1.00 95.38 198 MET A C 1
ATOM 1554 O O . MET A 1 198 ? 12.592 -4.983 -11.227 1.00 95.38 198 MET A O 1
ATOM 1558 N N . ASP A 1 199 ? 12.643 -7.187 -11.671 1.00 94.25 199 ASP A N 1
ATOM 1559 C CA . ASP A 1 199 ? 14.019 -7.213 -12.180 1.00 94.25 199 ASP A CA 1
ATOM 1560 C C . ASP A 1 199 ? 14.152 -6.340 -13.455 1.00 94.25 199 ASP A C 1
ATOM 1562 O O . ASP A 1 199 ? 15.124 -5.603 -13.618 1.00 94.25 199 ASP A O 1
ATOM 1566 N N . GLU A 1 200 ? 13.135 -6.329 -14.330 1.00 93.12 200 GLU A N 1
ATOM 1567 C CA . GLU A 1 200 ? 13.046 -5.393 -15.466 1.00 93.12 200 GLU A CA 1
ATOM 1568 C C . GLU A 1 200 ? 12.927 -3.924 -15.022 1.00 93.12 200 GLU A C 1
ATOM 1570 O O . GLU A 1 200 ? 13.565 -3.045 -15.603 1.00 93.12 200 GLU A O 1
ATOM 1575 N N . LEU A 1 201 ? 12.122 -3.633 -13.994 1.00 92.12 201 LEU A N 1
ATOM 1576 C CA . LEU A 1 201 ? 11.989 -2.285 -13.430 1.00 92.12 201 LEU A CA 1
ATOM 1577 C C . LEU A 1 201 ? 13.272 -1.810 -12.736 1.00 92.12 201 LEU A C 1
ATOM 1579 O O . LEU A 1 201 ? 13.536 -0.610 -12.748 1.00 92.12 201 LEU A O 1
ATOM 1583 N N . GLU A 1 202 ? 14.054 -2.715 -12.146 1.00 90.50 202 GLU A N 1
ATOM 1584 C CA . GLU A 1 202 ? 15.390 -2.428 -11.614 1.00 90.50 202 GLU A CA 1
ATOM 1585 C C . GLU A 1 202 ? 16.365 -2.113 -12.751 1.00 90.50 202 GLU A C 1
ATOM 1587 O O . GLU A 1 202 ? 16.951 -1.033 -12.739 1.00 90.50 202 GLU A O 1
ATOM 1592 N N . ALA A 1 203 ? 16.426 -2.935 -13.804 1.00 88.44 203 ALA A N 1
ATOM 1593 C CA . ALA A 1 203 ? 17.252 -2.647 -14.980 1.00 88.44 203 ALA A CA 1
ATOM 1594 C C . ALA A 1 203 ? 16.909 -1.290 -15.636 1.00 88.44 203 ALA A C 1
ATOM 1596 O O . ALA A 1 203 ? 17.805 -0.553 -16.045 1.00 88.44 203 ALA A O 1
ATOM 1597 N N . LEU A 1 204 ? 15.625 -0.904 -15.679 1.00 83.88 204 LEU A N 1
ATOM 1598 C CA . LEU A 1 204 ? 15.190 0.417 -16.158 1.00 83.88 204 LEU A CA 1
ATOM 1599 C C . LEU A 1 204 ? 15.705 1.598 -15.308 1.00 83.88 204 LEU A C 1
ATOM 1601 O O . LEU A 1 204 ? 15.707 2.723 -15.806 1.00 83.88 204 LEU A O 1
ATOM 1605 N N . ARG A 1 205 ? 16.128 1.388 -14.051 1.00 82.00 205 ARG A N 1
ATOM 1606 C CA . ARG A 1 205 ? 16.738 2.441 -13.212 1.00 82.00 205 ARG A CA 1
ATOM 1607 C C . ARG A 1 205 ? 18.207 2.690 -13.551 1.00 82.00 205 ARG A C 1
ATOM 1609 O O . ARG A 1 205 ? 18.679 3.794 -13.283 1.00 82.00 205 ARG A O 1
ATOM 1616 N N . ASP A 1 206 ? 18.879 1.700 -14.136 1.00 77.00 206 ASP A N 1
ATOM 1617 C CA . ASP A 1 206 ? 20.327 1.695 -14.377 1.00 77.00 206 ASP A CA 1
ATOM 1618 C C . ASP A 1 206 ? 20.704 2.117 -15.815 1.00 77.00 206 ASP A C 1
ATOM 1620 O O . ASP A 1 206 ? 21.858 2.451 -16.089 1.00 77.00 206 ASP A O 1
ATOM 1624 N N . LEU A 1 207 ? 19.736 2.147 -16.745 1.00 68.12 207 LEU A N 1
ATOM 1625 C CA . LEU A 1 207 ? 19.967 2.405 -18.178 1.00 68.12 207 LEU A CA 1
ATOM 1626 C C . LEU A 1 207 ? 20.602 3.765 -18.521 1.00 68.12 207 LEU A C 1
ATOM 1628 O O . LEU A 1 207 ? 21.267 3.861 -19.550 1.00 68.12 207 LEU A O 1
ATOM 1632 N N . ASP A 1 208 ? 20.420 4.800 -17.696 1.00 59.94 208 ASP A N 1
ATOM 1633 C CA . ASP A 1 208 ? 20.979 6.141 -17.952 1.00 59.94 208 ASP A CA 1
ATOM 1634 C C . ASP A 1 208 ? 22.474 6.264 -17.575 1.00 59.94 208 ASP A C 1
ATOM 1636 O O . ASP A 1 208 ? 23.070 7.327 -17.750 1.00 59.94 208 ASP A O 1
ATOM 1640 N N . GLY A 1 209 ? 23.106 5.204 -17.047 1.00 59.00 209 GLY A N 1
ATOM 1641 C CA . GLY A 1 209 ? 24.541 5.186 -16.717 1.00 59.00 209 GLY A CA 1
ATOM 1642 C C . GLY A 1 209 ? 24.969 6.152 -15.598 1.00 59.00 209 GLY A C 1
ATOM 1643 O O . GLY A 1 209 ? 26.164 6.382 -15.409 1.00 59.00 209 GLY A O 1
ATOM 1644 N N . GLY A 1 210 ? 24.003 6.731 -14.880 1.00 64.00 210 GLY A N 1
ATOM 1645 C CA . GLY A 1 210 ? 24.188 7.602 -13.718 1.00 64.00 210 GLY A CA 1
ATOM 1646 C C . GLY A 1 210 ? 23.792 6.922 -12.403 1.00 64.00 210 GLY A C 1
ATOM 1647 O O . GLY A 1 210 ? 23.662 5.703 -12.334 1.00 64.00 210 GLY A O 1
ATOM 1648 N N . GLU A 1 211 ? 23.586 7.710 -11.344 1.00 60.78 211 GLU A N 1
ATOM 1649 C CA . GLU A 1 211 ? 23.094 7.172 -10.067 1.00 60.78 211 GLU A CA 1
ATOM 1650 C C . GLU A 1 211 ? 21.685 6.559 -10.218 1.00 60.78 211 GLU A C 1
ATOM 1652 O O . GLU A 1 211 ? 20.817 7.173 -10.853 1.00 60.78 211 GLU A O 1
ATOM 1657 N N . PRO A 1 212 ? 21.417 5.385 -9.609 1.00 63.38 212 PRO A N 1
ATOM 1658 C CA . PRO A 1 212 ? 20.176 4.642 -9.809 1.00 63.38 212 PRO A CA 1
ATOM 1659 C C . PRO A 1 212 ? 18.977 5.446 -9.313 1.00 63.38 212 PRO A C 1
ATOM 1661 O O . PRO A 1 212 ? 18.779 5.654 -8.110 1.00 63.38 212 PRO A O 1
ATOM 1664 N N . CYS A 1 213 ? 18.138 5.893 -10.248 1.00 73.25 213 CYS A N 1
ATOM 1665 C CA . CYS A 1 213 ? 17.097 6.865 -9.939 1.00 73.25 213 CYS A CA 1
ATOM 1666 C C . CYS A 1 213 ? 16.119 6.337 -8.864 1.00 73.25 213 CYS A C 1
ATOM 1668 O O . CYS A 1 213 ? 15.728 5.167 -8.868 1.00 73.25 213 CYS A O 1
ATOM 1670 N N . GLY A 1 214 ? 15.741 7.178 -7.894 1.00 85.06 214 GLY A N 1
ATOM 1671 C CA . GLY A 1 214 ? 14.852 6.765 -6.796 1.00 85.06 214 GLY A CA 1
ATOM 1672 C C . GLY A 1 214 ? 13.451 6.366 -7.282 1.00 85.06 214 GLY A C 1
ATOM 1673 O O . GLY A 1 214 ? 13.029 6.757 -8.372 1.00 85.06 214 GLY A O 1
ATOM 1674 N N . LEU A 1 215 ? 12.671 5.646 -6.466 1.00 87.06 215 LEU A N 1
ATOM 1675 C CA . LEU A 1 215 ? 11.332 5.171 -6.862 1.00 87.06 215 LEU A CA 1
ATOM 1676 C C . LEU A 1 215 ? 10.385 6.298 -7.325 1.00 87.06 215 LEU A C 1
ATOM 1678 O O . LEU A 1 215 ? 9.569 6.100 -8.225 1.00 87.06 215 LEU A O 1
ATOM 1682 N N . SER A 1 216 ? 10.524 7.511 -6.780 1.00 86.56 216 SER A N 1
ATOM 1683 C CA . SER A 1 216 ? 9.805 8.709 -7.242 1.00 86.56 216 SER A CA 1
ATOM 1684 C C . SER A 1 216 ? 10.152 9.144 -8.676 1.00 86.56 216 SER A C 1
ATOM 1686 O O . SER A 1 216 ? 9.329 9.794 -9.329 1.00 86.56 216 SER A O 1
ATOM 1688 N N . ALA A 1 217 ? 11.341 8.811 -9.182 1.00 85.81 2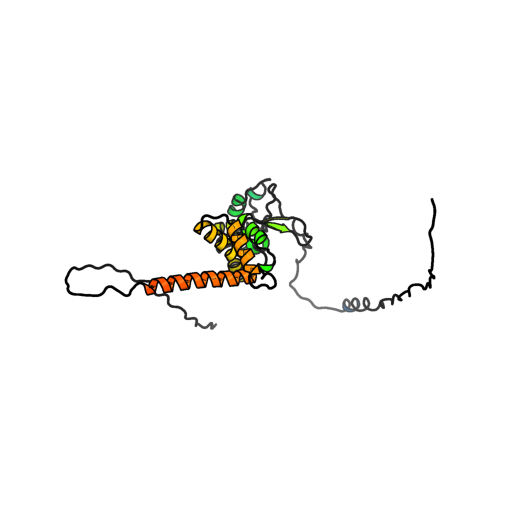17 ALA A N 1
ATOM 1689 C CA . ALA A 1 217 ? 11.745 9.007 -10.574 1.00 85.81 217 ALA A CA 1
ATOM 1690 C C . ALA A 1 217 ? 11.276 7.842 -11.459 1.00 85.81 217 ALA A C 1
ATOM 1692 O O . ALA A 1 217 ? 10.626 8.103 -12.471 1.00 85.81 217 ALA A O 1
ATOM 1693 N N . LEU A 1 218 ? 11.462 6.589 -11.020 1.00 87.44 218 LEU A N 1
ATOM 1694 C CA . LEU A 1 218 ? 10.918 5.398 -11.693 1.00 87.44 218 LEU A CA 1
ATOM 1695 C C . LEU A 1 218 ? 9.404 5.527 -11.928 1.00 87.44 218 LEU A C 1
ATOM 1697 O O . LEU A 1 218 ? 8.917 5.289 -13.027 1.00 87.44 218 LEU A O 1
ATOM 1701 N N . SER A 1 219 ? 8.661 6.018 -10.932 1.00 87.62 219 SER A N 1
ATOM 1702 C CA . SER A 1 219 ? 7.236 6.351 -11.040 1.00 87.62 219 SER A CA 1
ATOM 1703 C C . SER A 1 219 ? 6.953 7.317 -12.212 1.00 87.62 219 SER A C 1
ATOM 1705 O O . SER A 1 219 ? 6.048 7.093 -13.016 1.00 87.62 219 SER A O 1
ATOM 1707 N N . LYS A 1 220 ? 7.754 8.376 -12.391 1.00 86.75 220 LYS A N 1
ATOM 1708 C CA . LYS A 1 220 ? 7.586 9.320 -13.516 1.00 86.75 220 LYS A CA 1
ATOM 1709 C C . LYS A 1 220 ? 7.905 8.669 -14.866 1.00 86.75 220 LYS A C 1
ATOM 1711 O O . LYS A 1 220 ? 7.118 8.848 -15.796 1.00 86.75 220 LYS A O 1
ATOM 1716 N N . LEU A 1 221 ? 9.003 7.913 -14.955 1.00 86.00 221 LEU A N 1
ATOM 1717 C CA . LEU A 1 221 ? 9.409 7.181 -16.162 1.00 86.00 221 LEU A CA 1
ATOM 1718 C C . LEU A 1 221 ? 8.326 6.187 -16.590 1.00 86.00 221 LEU A C 1
ATOM 1720 O O . LEU A 1 221 ? 7.863 6.214 -17.727 1.00 86.00 221 LEU A O 1
ATOM 1724 N N . LEU A 1 222 ? 7.829 5.392 -15.643 1.00 88.62 222 LEU A N 1
ATOM 1725 C CA . LEU A 1 222 ? 6.765 4.420 -15.855 1.00 88.62 222 LEU A CA 1
ATOM 1726 C C . LEU A 1 222 ? 5.480 5.078 -16.373 1.00 88.62 222 LEU A C 1
ATOM 1728 O O . LEU A 1 222 ? 4.863 4.606 -17.327 1.00 88.62 222 LEU A O 1
ATOM 1732 N N . LYS A 1 223 ? 5.096 6.220 -15.791 1.00 87.12 223 LYS A N 1
ATOM 1733 C CA . LYS A 1 223 ? 3.934 6.990 -16.247 1.00 87.12 223 LYS A CA 1
ATOM 1734 C C . LYS A 1 223 ? 4.114 7.524 -17.672 1.00 87.12 223 LYS A C 1
ATOM 1736 O O . LYS A 1 223 ? 3.141 7.539 -18.430 1.00 87.12 223 LYS A O 1
ATOM 1741 N N . ALA A 1 224 ? 5.322 7.949 -18.044 1.00 85.25 224 ALA A N 1
ATOM 1742 C CA . ALA A 1 224 ? 5.638 8.352 -19.413 1.00 85.25 224 ALA A CA 1
ATOM 1743 C C . ALA A 1 224 ? 5.573 7.154 -20.378 1.00 85.25 224 ALA A C 1
ATOM 1745 O O . ALA A 1 224 ? 4.902 7.250 -21.402 1.00 85.25 224 ALA A O 1
ATOM 1746 N N . HIS A 1 225 ? 6.155 6.009 -20.009 1.00 82.75 225 HIS A N 1
ATOM 1747 C CA . HIS A 1 225 ? 6.131 4.771 -20.793 1.00 82.75 225 HIS A CA 1
ATOM 1748 C C . HIS A 1 225 ? 4.701 4.265 -21.064 1.00 82.75 225 HIS A C 1
ATOM 1750 O O . HIS A 1 225 ? 4.338 4.008 -22.212 1.00 82.75 225 HIS A O 1
ATOM 1756 N N . ILE A 1 226 ? 3.849 4.215 -20.031 1.00 84.25 226 ILE A N 1
ATOM 1757 C CA . ILE A 1 226 ? 2.426 3.853 -20.165 1.00 84.25 226 ILE A CA 1
ATOM 1758 C C . ILE A 1 226 ? 1.700 4.847 -21.087 1.00 84.25 226 ILE A C 1
ATOM 1760 O O . ILE A 1 226 ? 0.953 4.438 -21.973 1.00 84.25 226 ILE A O 1
ATOM 1764 N N . SER A 1 227 ? 1.936 6.153 -20.914 1.00 84.12 227 SER A N 1
ATOM 1765 C CA . SER A 1 227 ? 1.295 7.188 -21.742 1.00 84.12 227 SER A CA 1
ATOM 1766 C C . SER A 1 227 ? 1.723 7.098 -23.213 1.00 84.12 227 SER A C 1
ATOM 1768 O O . SER A 1 227 ? 0.884 7.241 -24.099 1.00 84.12 227 SER A O 1
ATOM 1770 N N . GLY A 1 228 ? 3.002 6.809 -23.473 1.00 81.75 228 GLY A N 1
ATOM 1771 C CA . GLY A 1 228 ? 3.547 6.601 -24.815 1.00 81.75 228 GLY A CA 1
ATOM 1772 C C . GLY A 1 228 ? 2.974 5.359 -25.501 1.00 81.75 228 GLY A C 1
ATOM 1773 O O . GLY A 1 228 ? 2.527 5.454 -26.643 1.00 81.75 228 GLY A O 1
ATOM 1774 N N . ARG A 1 229 ? 2.885 4.219 -24.794 1.00 80.44 229 ARG A N 1
ATOM 1775 C CA . ARG A 1 229 ? 2.224 3.001 -25.310 1.00 80.44 229 ARG A CA 1
ATOM 1776 C C . ARG A 1 229 ? 0.765 3.259 -25.694 1.00 80.44 229 ARG A C 1
ATOM 1778 O O . ARG A 1 229 ? 0.335 2.808 -26.751 1.00 80.44 229 ARG A O 1
ATOM 1785 N N . LEU A 1 230 ? 0.021 4.008 -24.877 1.00 75.56 230 LEU A N 1
ATOM 1786 C CA . LEU A 1 230 ? -1.377 4.348 -25.170 1.00 75.56 230 LEU A CA 1
ATOM 1787 C C . LEU A 1 230 ? -1.513 5.257 -26.404 1.00 75.56 230 LEU A C 1
ATOM 1789 O O . LEU A 1 230 ? -2.368 4.998 -27.246 1.00 75.56 230 LEU A O 1
ATOM 1793 N N . GLN A 1 231 ? -0.653 6.271 -26.555 1.00 75.25 231 GLN A N 1
ATOM 1794 C CA . GLN A 1 231 ? -0.655 7.151 -27.736 1.00 75.25 231 GLN A CA 1
ATOM 1795 C C . GLN A 1 231 ? -0.249 6.417 -29.025 1.00 75.25 231 GLN A C 1
ATOM 1797 O O . GLN A 1 231 ? -0.827 6.654 -30.084 1.00 75.25 231 GLN A O 1
ATOM 1802 N N . ALA A 1 232 ? 0.704 5.485 -28.948 1.00 71.81 232 ALA A N 1
ATOM 1803 C CA . ALA A 1 232 ? 1.066 4.645 -30.088 1.00 71.81 232 ALA A CA 1
ATOM 1804 C C . ALA A 1 232 ? -0.113 3.760 -30.545 1.00 71.81 232 ALA A C 1
ATOM 1806 O O . ALA A 1 232 ? -0.338 3.609 -31.744 1.00 71.81 232 ALA A O 1
ATOM 1807 N N . GLN A 1 233 ? -0.901 3.226 -29.605 1.00 69.06 233 GLN A N 1
ATOM 1808 C CA . GLN A 1 233 ? -2.076 2.402 -29.911 1.00 69.06 233 GLN A CA 1
ATOM 1809 C C . GLN A 1 233 ? -3.243 3.202 -30.509 1.00 69.06 233 GLN A C 1
ATOM 1811 O O . GLN A 1 233 ? -3.894 2.707 -31.430 1.00 69.06 233 GLN A O 1
ATOM 1816 N N . THR A 1 234 ? -3.497 4.437 -30.056 1.00 70.69 234 THR A N 1
ATOM 1817 C CA . THR A 1 234 ? -4.523 5.290 -30.690 1.00 70.69 234 THR A CA 1
ATOM 1818 C C . THR A 1 234 ? -4.140 5.631 -32.127 1.00 70.69 234 THR A C 1
ATOM 1820 O O . THR A 1 234 ? -4.935 5.418 -33.038 1.00 70.69 234 THR A O 1
ATOM 1823 N N . ASN A 1 235 ? -2.888 6.037 -32.354 1.00 65.62 235 ASN A N 1
ATOM 1824 C CA . ASN A 1 235 ? -2.419 6.432 -33.684 1.00 65.62 235 ASN A CA 1
ATOM 1825 C C . ASN A 1 235 ? -2.403 5.251 -34.676 1.00 65.62 235 ASN A C 1
ATOM 1827 O O . ASN A 1 235 ? -2.676 5.439 -35.858 1.00 65.62 235 ASN A O 1
ATOM 1831 N N . ALA A 1 236 ? -2.135 4.029 -34.201 1.00 60.09 236 ALA A N 1
ATOM 1832 C CA . ALA A 1 236 ? -2.223 2.813 -35.012 1.00 60.09 236 ALA A CA 1
ATOM 1833 C C . ALA A 1 236 ? -3.669 2.394 -35.352 1.00 60.09 236 ALA A C 1
ATOM 1835 O O . ALA A 1 236 ? -3.873 1.639 -36.299 1.00 60.09 236 ALA A O 1
ATOM 1836 N N . THR A 1 237 ? -4.666 2.865 -34.594 1.00 57.53 237 THR A N 1
ATOM 1837 C CA . THR A 1 237 ? -6.084 2.552 -34.841 1.00 57.53 237 THR A CA 1
ATOM 1838 C C . THR A 1 237 ? -6.678 3.479 -35.903 1.00 57.53 237 THR A C 1
ATOM 1840 O O . THR A 1 237 ? -7.371 3.010 -36.803 1.00 57.53 237 THR A O 1
ATOM 1843 N N . ASP A 1 238 ? -6.355 4.775 -35.854 1.00 53.19 238 ASP A N 1
ATOM 1844 C CA . ASP A 1 238 ? -6.842 5.752 -36.839 1.00 53.19 238 ASP A CA 1
ATOM 1845 C C . ASP A 1 238 ? -6.188 5.569 -38.226 1.00 53.19 238 ASP A C 1
ATOM 1847 O O . ASP A 1 238 ? -6.820 5.826 -39.249 1.00 53.19 238 ASP A O 1
ATOM 1851 N N . ALA A 1 239 ? -4.959 5.040 -38.284 1.00 54.88 239 ALA A N 1
ATOM 1852 C CA . ALA A 1 239 ? -4.218 4.793 -39.528 1.00 54.88 239 ALA A CA 1
ATOM 1853 C C . ALA A 1 239 ? -4.734 3.613 -40.386 1.00 54.88 239 ALA A C 1
ATOM 1855 O O . ALA A 1 239 ? -4.155 3.335 -41.432 1.00 54.88 239 ALA A O 1
ATOM 1856 N N . ASN A 1 240 ? -5.790 2.906 -39.965 1.00 49.62 240 ASN A N 1
ATOM 1857 C CA . ASN A 1 240 ? -6.313 1.717 -40.656 1.00 49.62 240 ASN A CA 1
ATOM 1858 C C . ASN A 1 240 ? -7.739 1.914 -41.219 1.00 49.62 240 ASN A C 1
ATOM 1860 O O . ASN A 1 240 ? -8.492 0.951 -41.355 1.00 49.62 240 ASN A O 1
ATOM 1864 N N . THR A 1 241 ? -8.125 3.166 -41.514 1.00 49.19 241 THR A N 1
ATOM 1865 C CA . THR A 1 241 ? -9.455 3.525 -42.063 1.00 49.19 241 THR A CA 1
ATOM 1866 C C . THR A 1 241 ? -9.378 4.258 -43.415 1.00 49.19 241 THR A C 1
ATOM 1868 O O . THR A 1 241 ? -10.275 5.021 -43.759 1.00 49.19 241 THR A O 1
ATOM 1871 N N . GLU A 1 242 ? -8.337 4.011 -44.215 1.00 50.50 242 GLU A N 1
ATOM 1872 C CA . GLU A 1 242 ? -8.254 4.458 -45.615 1.00 50.50 242 GLU A CA 1
ATOM 1873 C C . GLU A 1 242 ? -7.772 3.308 -46.512 1.00 50.50 242 GLU A C 1
ATOM 1875 O O . GLU A 1 242 ? -6.576 3.108 -46.673 1.00 50.50 242 GLU A O 1
ATOM 1880 N N . ASP A 1 243 ? -8.718 2.502 -47.018 1.00 48.81 243 ASP A N 1
ATOM 1881 C CA . ASP A 1 243 ? -8.790 2.067 -48.431 1.00 48.81 243 ASP A CA 1
ATOM 1882 C C . ASP A 1 243 ? -9.841 0.962 -48.648 1.00 48.81 243 ASP A C 1
ATOM 1884 O O . ASP A 1 243 ? -9.549 -0.224 -48.816 1.00 48.81 243 ASP A O 1
ATOM 1888 N N . THR A 1 244 ? -11.117 1.349 -48.717 1.00 48.16 244 THR A N 1
ATOM 1889 C CA . THR A 1 244 ? -12.074 0.664 -49.605 1.00 48.16 244 THR A CA 1
ATOM 1890 C C . THR A 1 244 ? -13.209 1.620 -49.955 1.00 48.16 244 THR A C 1
ATOM 1892 O O . THR A 1 244 ? -14.164 1.762 -49.193 1.00 48.16 244 THR A O 1
ATOM 1895 N N . ASN A 1 245 ? -13.128 2.303 -51.102 1.00 47.78 245 ASN A N 1
ATOM 1896 C CA . ASN A 1 245 ? -14.262 3.086 -51.587 1.00 47.78 245 ASN A CA 1
ATOM 1897 C C . ASN A 1 245 ? -14.439 3.005 -53.109 1.00 47.78 245 ASN A C 1
ATOM 1899 O O . ASN A 1 245 ? -13.543 3.342 -53.880 1.00 47.78 245 ASN A O 1
ATOM 1903 N N . GLY A 1 246 ? -15.634 2.570 -53.508 1.00 41.44 246 GLY A N 1
ATOM 1904 C CA . GLY A 1 246 ? -16.093 2.432 -54.886 1.00 41.44 246 GLY A CA 1
ATOM 1905 C C . GLY A 1 246 ? -16.949 1.168 -55.072 1.00 41.44 246 GLY A C 1
ATOM 1906 O O . GLY A 1 246 ? -16.497 0.078 -54.745 1.00 41.44 246 GLY A O 1
ATOM 1907 N N . ASN A 1 247 ? -18.174 1.223 -55.605 1.00 41.84 247 ASN A N 1
ATOM 1908 C CA . ASN A 1 247 ? -19.008 2.377 -55.977 1.00 41.84 247 ASN A CA 1
ATOM 1909 C C . ASN A 1 247 ? -20.469 1.890 -56.231 1.00 41.84 247 ASN A C 1
ATOM 1911 O O . ASN A 1 247 ? -20.595 0.788 -56.754 1.00 41.84 247 ASN A O 1
ATOM 1915 N N . VAL A 1 248 ? -21.512 2.721 -55.997 1.00 51.00 248 VAL A N 1
ATOM 1916 C CA . VAL A 1 248 ? -22.925 2.584 -56.511 1.00 51.00 248 VAL A CA 1
ATOM 1917 C C . VAL A 1 248 ? -23.748 1.359 -55.976 1.00 51.00 248 VAL A C 1
ATOM 1919 O O . VAL A 1 248 ? -23.236 0.250 -55.973 1.00 51.00 248 VAL A O 1
ATOM 1922 N N . ASP A 1 249 ? -25.020 1.371 -55.518 1.00 46.34 249 ASP A N 1
ATOM 1923 C CA . ASP A 1 249 ? -26.110 2.368 -55.320 1.00 46.34 249 ASP A CA 1
ATOM 1924 C C . ASP A 1 249 ? -27.137 1.902 -54.217 1.00 46.34 249 ASP A C 1
ATOM 1926 O O . ASP A 1 249 ? -26.997 0.795 -53.690 1.00 46.34 249 ASP A O 1
ATOM 1930 N N . PRO A 1 250 ? -28.169 2.706 -53.835 1.00 63.06 250 PRO A N 1
ATOM 1931 C CA . PRO A 1 250 ? -29.145 2.447 -52.744 1.00 63.06 250 PRO A CA 1
ATOM 1932 C C . PRO A 1 250 ? -30.468 1.779 -53.265 1.00 63.06 250 PRO A C 1
ATOM 1934 O O . PRO A 1 250 ? -30.463 1.348 -54.417 1.00 63.06 250 PRO A O 1
ATOM 1937 N N . PRO A 1 251 ? -31.630 1.688 -52.541 1.00 57.47 251 PRO A N 1
ATOM 1938 C CA . PRO A 1 251 ? -31.998 2.245 -51.224 1.00 57.47 251 PRO A CA 1
ATOM 1939 C C . PRO A 1 251 ? -32.869 1.355 -50.281 1.00 57.47 251 PRO A C 1
ATOM 1941 O O . PRO A 1 251 ? -33.225 0.221 -50.582 1.00 57.47 251 PRO A O 1
ATOM 1944 N N . SER A 1 252 ? -33.357 1.997 -49.202 1.00 39.44 252 SER A N 1
ATOM 1945 C CA . SER A 1 252 ? -34.590 1.699 -48.430 1.00 39.44 252 SER A CA 1
ATOM 1946 C C . SER A 1 252 ? -34.466 0.838 -47.161 1.00 39.44 252 SER A C 1
ATOM 1948 O O . SER A 1 252 ? -33.738 -0.144 -47.120 1.00 39.44 252 SER A O 1
ATOM 1950 N N . GLY A 1 253 ? -35.249 1.182 -46.122 1.00 33.69 253 GLY A N 1
ATOM 1951 C CA . GLY A 1 253 ? -35.493 0.284 -44.976 1.00 33.69 253 GLY A CA 1
ATOM 1952 C C . GLY A 1 253 ? -35.204 0.821 -43.566 1.00 33.69 253 GLY A C 1
ATOM 1953 O O . GLY A 1 253 ? -34.368 0.292 -42.847 1.00 33.69 253 GLY A O 1
ATOM 1954 N N . SER A 1 254 ? -35.960 1.830 -43.136 1.00 43.72 254 SER A N 1
ATOM 1955 C CA . SER A 1 254 ? -36.403 2.086 -41.748 1.00 43.72 254 SER A CA 1
ATOM 1956 C C . SER A 1 254 ? -35.847 1.222 -40.581 1.00 43.72 254 SER A C 1
ATOM 1958 O O . SER A 1 254 ? -36.240 0.063 -40.451 1.00 43.72 254 SER A O 1
ATOM 1960 N N . LYS A 1 255 ? -35.184 1.849 -39.583 1.00 45.38 255 LYS A N 1
ATOM 1961 C CA . 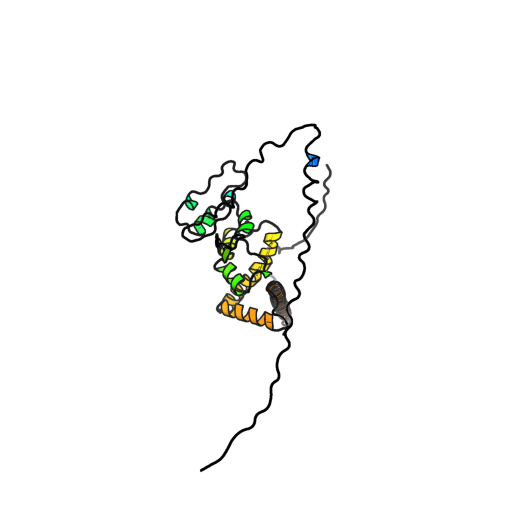LYS A 1 255 ? -35.637 1.927 -38.155 1.00 45.38 255 LYS A CA 1
ATOM 1962 C C . LYS A 1 255 ? -34.549 2.386 -37.159 1.00 45.38 255 LYS A C 1
ATOM 1964 O O . LYS A 1 255 ? -33.698 1.621 -36.728 1.00 45.38 255 LYS A O 1
ATOM 1969 N N . LYS A 1 256 ? -34.748 3.595 -36.622 1.00 47.84 256 LYS A N 1
ATOM 1970 C CA . LYS A 1 256 ? -34.918 3.864 -35.176 1.00 47.84 256 LYS A CA 1
ATOM 1971 C C . LYS A 1 256 ? -34.156 2.944 -34.193 1.00 47.84 256 LYS A C 1
ATOM 1973 O O . LYS A 1 256 ? -34.738 1.980 -33.696 1.00 47.84 256 LYS A O 1
ATOM 1978 N N . ARG A 1 257 ? -32.984 3.384 -33.714 1.00 48.50 257 ARG A N 1
ATOM 1979 C CA . ARG A 1 257 ? -32.621 3.272 -32.284 1.00 48.50 257 ARG A CA 1
ATOM 1980 C C . ARG A 1 257 ? -31.639 4.363 -31.850 1.00 48.50 257 ARG A C 1
ATOM 1982 O O . ARG A 1 257 ? -30.894 4.910 -32.650 1.00 48.50 257 ARG A O 1
ATOM 1989 N N . LYS A 1 258 ? -31.768 4.753 -30.582 1.00 47.34 258 LYS A N 1
ATOM 1990 C CA . LYS A 1 258 ? -31.267 5.998 -29.989 1.00 47.34 258 LYS A CA 1
ATOM 1991 C C . LYS A 1 258 ? -30.055 5.678 -29.115 1.00 47.34 258 LYS A C 1
ATOM 1993 O O . LYS A 1 258 ? -30.225 5.005 -28.105 1.00 47.34 258 LYS A O 1
ATOM 1998 N N . ALA A 1 259 ? -28.882 6.192 -29.471 1.00 41.16 259 ALA A N 1
ATOM 1999 C CA . ALA A 1 259 ? -27.683 6.149 -28.637 1.00 41.16 259 ALA A CA 1
ATOM 2000 C C . ALA A 1 259 ? -27.078 7.559 -28.577 1.00 41.16 259 ALA A C 1
ATOM 2002 O O . ALA A 1 259 ? -26.307 7.957 -29.443 1.00 41.16 259 ALA A O 1
ATOM 2003 N N . GLN A 1 260 ? -27.482 8.347 -27.577 1.00 45.12 260 GLN A N 1
ATOM 2004 C CA . GLN A 1 260 ? -26.800 9.606 -27.279 1.00 45.12 260 GLN A CA 1
ATOM 2005 C C . GLN A 1 260 ? -25.522 9.271 -26.513 1.00 45.12 260 GLN A C 1
ATOM 2007 O O . GLN A 1 260 ? -25.584 8.840 -25.363 1.00 45.12 260 GLN A O 1
ATOM 2012 N N . GLY A 1 261 ? -24.380 9.441 -27.178 1.00 35.78 261 GLY A N 1
ATOM 2013 C CA . GLY A 1 261 ? -23.072 9.340 -26.544 1.00 35.78 261 GLY A CA 1
ATOM 2014 C C . GLY A 1 261 ? -22.855 10.438 -25.503 1.00 35.78 261 GLY A C 1
ATOM 2015 O O . GLY A 1 261 ? -23.471 11.506 -25.548 1.00 35.78 261 GLY A O 1
ATOM 2016 N N . CYS A 1 262 ? -21.953 10.168 -24.563 1.00 34.91 262 CYS A N 1
ATOM 2017 C CA . CYS A 1 262 ? -21.499 11.144 -23.584 1.00 34.91 262 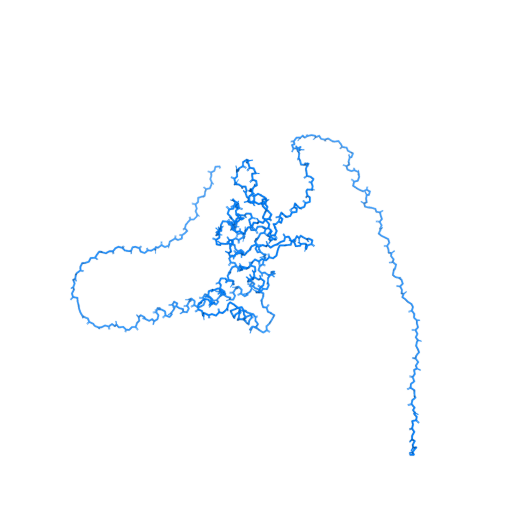CYS A CA 1
ATOM 2018 C C . CYS A 1 262 ? -20.906 12.382 -24.271 1.00 34.91 262 CYS A C 1
ATOM 2020 O O . CYS A 1 262 ? -19.980 12.254 -25.067 1.00 34.91 262 CYS A O 1
ATOM 2022 N N . ILE A 1 263 ? -21.333 13.579 -23.861 1.00 42.69 263 ILE A N 1
ATOM 2023 C CA . ILE A 1 263 ? -20.497 14.777 -23.979 1.00 42.69 263 ILE A CA 1
ATOM 2024 C C . ILE A 1 263 ? -20.192 15.285 -22.576 1.00 42.69 263 ILE A C 1
ATOM 2026 O O . ILE A 1 263 ? -21.017 15.889 -21.892 1.00 42.69 263 ILE A O 1
ATOM 2030 N N . LEU A 1 264 ? -18.955 15.021 -22.173 1.00 37.03 264 LEU A N 1
ATOM 2031 C CA . LEU A 1 264 ? -18.272 15.690 -21.082 1.00 37.03 264 LEU A CA 1
ATOM 2032 C C . LEU A 1 264 ? -18.173 17.189 -21.417 1.00 37.03 264 LEU A C 1
ATOM 2034 O O . LEU A 1 264 ? -17.531 17.555 -22.401 1.00 37.03 264 LEU A O 1
ATOM 2038 N N . ARG A 1 265 ? -18.748 18.072 -20.593 1.00 43.62 265 ARG A N 1
ATOM 2039 C CA . ARG A 1 265 ? -18.368 19.493 -20.582 1.00 43.62 265 ARG A CA 1
ATOM 2040 C C . ARG A 1 265 ? -17.948 19.929 -19.188 1.00 43.62 265 ARG A C 1
ATOM 2042 O O . ARG A 1 265 ? -18.587 19.614 -18.189 1.00 43.62 265 ARG A O 1
ATOM 2049 N N . GLN A 1 266 ? -16.807 20.603 -19.163 1.00 38.62 266 GLN A N 1
ATOM 2050 C CA . GLN A 1 266 ? -16.143 21.096 -17.969 1.00 38.62 266 GLN A CA 1
ATOM 2051 C C . GLN A 1 266 ? -16.771 22.411 -17.488 1.00 38.62 266 GLN A C 1
ATOM 2053 O O . GLN A 1 266 ? -17.378 23.131 -18.272 1.00 38.62 266 GLN A O 1
ATOM 2058 N N . SER A 1 267 ? -16.496 22.724 -16.219 1.00 41.41 267 SER A N 1
ATOM 2059 C CA . SER A 1 267 ? -16.329 24.078 -15.676 1.00 41.41 267 SER A CA 1
ATOM 2060 C C . SER A 1 267 ? -17.440 25.110 -15.898 1.00 41.41 267 SER A C 1
ATOM 2062 O O . SER A 1 267 ? -17.503 25.745 -16.941 1.00 41.41 267 SER A O 1
ATOM 2064 N N . ASP A 1 268 ? -18.101 25.490 -14.800 1.00 43.62 268 ASP A N 1
ATOM 2065 C CA . ASP A 1 268 ? -17.979 26.892 -14.388 1.00 43.62 268 ASP A CA 1
ATOM 2066 C C . ASP A 1 268 ? -18.064 27.073 -12.862 1.00 43.62 268 ASP A C 1
ATOM 2068 O O . ASP A 1 268 ? -18.937 26.520 -12.190 1.00 43.62 268 ASP A O 1
ATOM 2072 N N . LYS A 1 269 ? -17.129 27.843 -12.294 1.00 48.22 269 LYS A N 1
ATOM 2073 C CA . LYS A 1 269 ? -17.088 28.202 -10.865 1.00 48.22 269 LYS A CA 1
ATOM 2074 C C . LYS A 1 269 ? -17.271 29.710 -10.734 1.00 48.22 269 LYS A C 1
ATOM 2076 O O . LYS A 1 269 ? -16.296 30.442 -10.877 1.00 48.22 269 LYS A O 1
ATOM 2081 N N . LYS A 1 270 ? -18.471 30.177 -10.369 1.00 47.50 270 LYS A N 1
ATOM 2082 C CA . LYS A 1 270 ? -18.685 31.545 -9.851 1.00 47.50 270 LYS A CA 1
ATOM 2083 C C . LYS A 1 270 ? -20.030 31.697 -9.127 1.00 47.50 270 LYS A C 1
ATOM 2085 O O . LYS A 1 270 ? -21.075 31.762 -9.761 1.00 47.50 270 LYS A O 1
ATOM 2090 N N . LYS A 1 271 ? -19.972 31.815 -7.797 1.00 48.91 271 LYS A N 1
ATOM 2091 C CA . LYS A 1 271 ? -20.915 32.517 -6.894 1.00 48.91 271 LYS A CA 1
ATOM 2092 C C . LYS A 1 271 ? -20.182 32.630 -5.549 1.00 48.91 271 LYS A C 1
ATOM 2094 O O . LYS A 1 271 ? -19.803 31.616 -4.981 1.00 48.91 271 LYS A O 1
ATOM 2099 N N . LYS A 1 272 ? -19.655 33.811 -5.209 1.00 43.84 272 LYS A N 1
ATOM 2100 C CA . LYS A 1 272 ? -20.347 34.865 -4.443 1.00 43.84 272 LYS A CA 1
ATOM 2101 C C . LYS A 1 272 ? -20.934 34.321 -3.137 1.00 43.84 272 LYS A C 1
ATOM 2103 O O . LYS A 1 272 ? -22.073 33.869 -3.126 1.00 43.84 272 LYS A O 1
ATOM 2108 N N . PHE A 1 273 ? -20.155 34.436 -2.064 1.00 39.44 273 PHE A N 1
ATOM 2109 C CA . PHE A 1 273 ? -20.698 34.615 -0.722 1.00 39.44 273 PHE A CA 1
ATOM 2110 C C . PHE A 1 273 ? -20.958 36.108 -0.513 1.00 39.44 273 PHE A C 1
ATOM 2112 O O . PHE A 1 273 ? -20.076 36.928 -0.764 1.00 39.44 273 PHE A O 1
ATOM 2119 N N . VAL A 1 274 ? -22.174 36.429 -0.086 1.00 53.38 274 VAL A N 1
ATOM 2120 C CA . VAL A 1 274 ? -22.549 37.669 0.596 1.00 53.38 274 VAL A CA 1
ATOM 2121 C C . VAL A 1 274 ? -23.548 37.232 1.654 1.00 53.38 274 VAL A C 1
ATOM 2123 O O . VAL A 1 274 ? -24.624 36.772 1.279 1.00 53.38 274 VAL A O 1
ATOM 2126 N N . PHE A 1 275 ? -23.127 37.284 2.913 1.00 50.75 275 PHE A N 1
ATOM 2127 C CA . PHE A 1 275 ? -23.836 37.754 4.108 1.00 50.75 275 PHE A CA 1
ATOM 2128 C C . PHE A 1 275 ? -22.950 37.442 5.317 1.00 50.75 275 PHE A C 1
ATOM 2130 O O . PHE A 1 275 ? -22.462 36.291 5.385 1.00 50.75 275 PHE A O 1
#

Foldseek 3Di:
DDDDDDDDDDDDDDDDDDDDDDDDDDDDPDPVVPPVVPPDDDDDDDDDDPDPPDDDDDPPQQLAACQFERAFPLVQQDAPPDPDSDRDPQSVDNHDDPVRSLVRGNQLLRCCVQQNDDALQVDDLVRLLCCQAVFAWDADPVRHTSGTRGHPVVSCVRQPCRNQVDPVSVVRCVQSVQSNVVLVVVCVVVVHDSVVVSVVLQVVQPVVVDDRDGSSVSSVVVVVVVVVVVVVVVVVVVVPPDDDDDDDDDDDDDDDDDDDDDDDDDDDDDDDDDD

InterPro domains:
  IPR022210 Transcription activator GCR1-like domain [PF12550] (146-205)

Organism: NCBI:txid109636

Radius of gyration: 34.74 Å; chains: 1; bounding box: 117×68×98 Å

Sequence (275 aa):
MTNSAPYMGNAPQASSSPPKSRQLDAPNDDSEARLIHAIIEGNVETVDQVHERSLSSPPRRARHTEGGLFLPPALAFVKPNSSEQVFPSILTKPSVTLDEVLNVIERPEMLWDCWGPQSLDYYDLSDLWAAYTCGGNAFDYDGNHLGAKPPLEALEKKFKSKWRKLAKPKTAWGRIRMIPEYIISESNARDVSPRVIMDELEALRDLDGGEPCGLSALSKLLKAHISGRLQAQTNATDANTEDTNGNVDPPSGSKKRKAQGCILRQSDKKKKFVF

Secondary structure (DSSP, 8-state):
--------------------PPP-PPPP--SGGGSGGGSSS------------------------TT-B-PPPGGGGSPTT-S-----GGGGSS---HHHHHHS-S-GGGHHHHHS---GGG--HHHHHHHHHT-EEEE-TT--EEEEEPPHHHHHHHHTTGGG-SHHHHHHHHHHTHHHHHHHHHHHHHT--HHHHHHHHHHHHHTTSSS---HHHHHHHHHHHHHHHHHHHHHHHHTT-----------------------------------

pLDDT: mean 71.65, std 21.88, range [29.5, 97.56]